Protein AF-A0A0B1SM85-F1 (afdb_monomer)

Radius of gyration: 18.72 Å; Cα contacts (8 Å, |Δi|>4): 449; chains: 1; bounding box: 47×32×51 Å

Secondary structure (DSSP, 8-state):
------------TTS-----SS-SEEEE-----STTHHHHHHHHHHHHSSEEEEE--SS-B--TT-SS--B----EEEEEE-GGG-EEEEEE-SBSS-HHHHHHHHHTT-----TTSEE-TTS-EES-HHHHHTT-EEPBTT-SGGGTHHHHHHHHHHHIIIIIITTT---GGGSPPTT--SS-----EEEEEE-GGGSSTT-

InterPro domains:
  IPR003767 Malate/L-lactate dehydrogenase-like [PF02615] (1-50)
  IPR003767 Malate/L-lactate dehydrogenase-like [PF02615] (51-200)
  IPR003767 Malate/L-lactate dehydrogenase-like [PTHR11091] (51-203)
  IPR036111 Malate/L-sulfolactate/L-lactate dehydrogenase-like superfamily [SSF89733] (1-50)
  IPR036111 Malate/L-sulfolactate/L-lactate dehydrogenase-like superfamily [SSF89733] (51-201)
  IPR043143 Malate/L-sulfolactate/L-lactate dehydrogenase-like, NADPH binding domain [G3DSA:3.30.1370.60] (1-51)
  IPR043143 Malate/L-sulfolactate/L-lactate dehydrogenase-like, NADPH binding domain [G3DSA:3.30.1370.60] (52-203)

Mean predicted aligned error: 9.42 Å

Sequence (203 aa):
MAFTNTSPCVFPTNASEKSLGSNPICLAAPAENGDSFFLDMASTTVAYGKGMAFTNTSPCVFPTNASEKSLGSNPICLAAPAENGDSFFLDMASTTVAYGKIEVVDRRGGKRIPRTWGANAEGVETQDPKEVLNGGGLQPLGGSETTGGYKGTGLCMMVEVLCGIMGGSSFGKSIRKWQTTDENANLGQCFVAIDPDCFAPGF

pLDDT: mean 77.83, std 20.65, range [20.8, 96.56]

Nearest PDB structures (foldseek):
  4fju-assembly1_B  TM=8.877E-01  e=1.395E-15  Escherichia coli str. K-12 substr. DH10B
  1xrh-assembly1_B  TM=8.923E-01  e=2.148E-15  Escherichia coli
  4h8a-assembly1_A  TM=8.372E-01  e=4.594E-16  Escherichia coli
  3i0p-assembly1_A-2  TM=8.989E-01  e=3.599E-13  Entamoeba histolytica
  1wtj-assembly1_A  TM=8.133E-01  e=4.698E-14  Pseudomonas syringae pv. tomato

Foldseek 3Di:
DDPPDPDWPDDPPQWPDPTDDVDQKDKTKGQDFDDCPPVVQVVSQVVLLAWKKKKWDAFFEAQAPRQDTFGGLIWIWGWHADPPGDIDIDIGGQFCDDLVVLVVCVVVVNQFDPQQFWDALRRHGDGGSVRSVPNIHGQGRQRHVVSPSNVSSVSRVVRQCSFPVVSVFPGTNRADHPPDPPDTRRMMMMMMGGDCVSDDPPD

Structure (mmCIF, N/CA/C/O backbone):
data_AF-A0A0B1SM85-F1
#
_entry.id   AF-A0A0B1SM85-F1
#
loop_
_atom_site.group_PDB
_atom_site.id
_atom_site.type_symbol
_atom_site.label_atom_id
_atom_site.label_alt_id
_atom_site.label_comp_id
_atom_site.label_asym_id
_atom_site.label_entity_id
_atom_site.label_seq_id
_atom_site.pdbx_PDB_ins_code
_atom_site.Cartn_x
_atom_site.Cartn_y
_atom_site.Cartn_z
_atom_site.occupancy
_atom_site.B_iso_or_equiv
_atom_site.auth_seq_id
_atom_site.auth_comp_id
_atom_site.auth_asym_id
_atom_site.auth_atom_id
_atom_site.pdbx_PDB_model_num
ATOM 1 N N . MET A 1 1 ? 21.874 12.212 -31.019 1.00 23.47 1 MET A N 1
ATOM 2 C CA . MET A 1 1 ? 23.203 11.898 -30.457 1.00 23.47 1 MET A CA 1
ATOM 3 C C . MET A 1 1 ? 23.053 10.546 -29.791 1.00 23.47 1 MET A C 1
ATOM 5 O O . MET A 1 1 ? 22.257 10.438 -28.870 1.00 23.47 1 MET A O 1
ATOM 9 N N . ALA A 1 2 ? 23.635 9.505 -30.382 1.00 20.80 2 ALA A N 1
ATOM 10 C CA . ALA A 1 2 ? 23.467 8.131 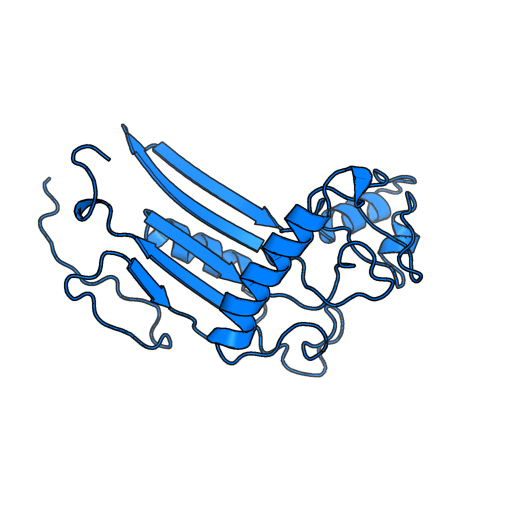-29.927 1.00 20.80 2 ALA A CA 1
ATOM 11 C C . ALA A 1 2 ? 24.118 7.967 -28.548 1.00 20.80 2 ALA A C 1
ATOM 13 O O . ALA A 1 2 ? 25.313 8.216 -28.405 1.00 20.80 2 ALA A O 1
ATOM 14 N N . PHE A 1 3 ? 23.339 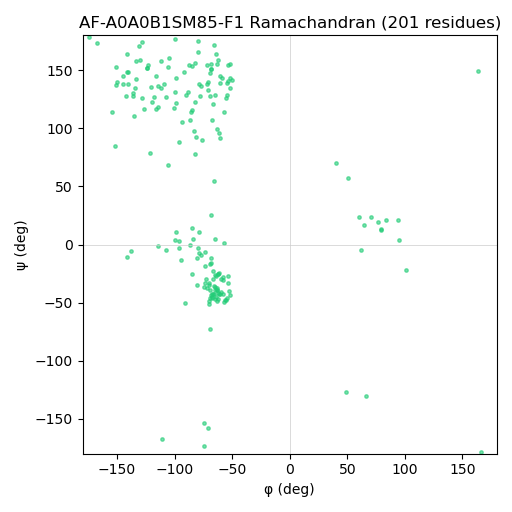7.564 -27.546 1.00 22.06 3 PHE A N 1
ATOM 15 C CA . PHE A 1 3 ? 23.883 7.097 -26.277 1.00 22.06 3 PHE A CA 1
ATOM 16 C C . PHE A 1 3 ? 24.285 5.632 -26.445 1.00 22.06 3 PHE A C 1
ATOM 18 O O . PHE A 1 3 ? 23.587 4.716 -26.037 1.00 22.06 3 PHE A O 1
ATOM 25 N N . THR A 1 4 ? 25.428 5.413 -27.089 1.00 26.59 4 THR A N 1
ATOM 26 C CA . THR A 1 4 ? 26.206 4.194 -26.889 1.00 26.59 4 THR A CA 1
ATOM 27 C C . THR A 1 4 ? 26.923 4.348 -25.553 1.00 26.59 4 THR A C 1
ATOM 29 O O . THR A 1 4 ? 28.010 4.922 -25.510 1.00 26.59 4 THR A O 1
ATOM 32 N N . ASN A 1 5 ? 26.318 3.915 -24.448 1.00 25.98 5 ASN A N 1
ATOM 33 C CA . ASN A 1 5 ? 27.110 3.633 -23.258 1.00 25.98 5 ASN A CA 1
ATOM 34 C C . ASN A 1 5 ? 26.428 2.608 -22.356 1.00 25.98 5 ASN A C 1
ATOM 36 O O . ASN A 1 5 ? 25.384 2.859 -21.764 1.00 25.98 5 ASN A O 1
ATOM 40 N N . THR A 1 6 ? 27.085 1.463 -22.262 1.00 30.27 6 THR A N 1
ATOM 41 C CA . THR A 1 6 ? 26.896 0.349 -21.336 1.00 30.27 6 THR A CA 1
ATOM 42 C C . THR A 1 6 ? 27.228 0.760 -19.894 1.00 30.27 6 THR A C 1
ATOM 44 O O . THR A 1 6 ? 28.098 0.166 -19.256 1.00 30.27 6 THR A O 1
ATOM 47 N N . SER A 1 7 ? 26.603 1.820 -19.384 1.00 30.78 7 SER A N 1
ATOM 48 C CA . SER A 1 7 ? 26.767 2.214 -17.985 1.00 30.78 7 SER A CA 1
ATOM 49 C C . SER A 1 7 ? 25.912 1.294 -17.104 1.00 30.78 7 SER A C 1
ATOM 51 O O . SER A 1 7 ? 24.723 1.147 -17.389 1.00 30.78 7 SER A O 1
ATOM 53 N N . PRO A 1 8 ? 26.470 0.667 -16.052 1.00 35.22 8 PRO A N 1
ATOM 54 C CA . PRO A 1 8 ? 25.688 -0.161 -15.140 1.00 35.22 8 PRO A CA 1
ATOM 55 C C . PRO A 1 8 ? 24.600 0.689 -14.472 1.00 35.22 8 PRO A C 1
ATOM 57 O O . PRO A 1 8 ? 24.817 1.866 -14.186 1.00 35.22 8 PRO A O 1
ATOM 60 N N . CYS A 1 9 ? 23.427 0.108 -14.221 1.00 36.72 9 CYS A N 1
ATOM 61 C CA . CYS A 1 9 ? 22.413 0.719 -13.364 1.00 36.72 9 CYS A CA 1
ATOM 62 C C . CYS A 1 9 ? 22.999 0.874 -11.948 1.00 36.72 9 CYS A C 1
ATOM 64 O O . CYS A 1 9 ? 23.024 -0.088 -11.184 1.00 36.72 9 CYS A O 1
ATOM 66 N N . VAL A 1 10 ? 23.534 2.053 -11.618 1.00 35.97 10 VAL A N 1
ATOM 67 C CA . VAL A 1 10 ? 24.151 2.321 -10.309 1.00 35.97 10 VAL A CA 1
ATOM 68 C C . VAL A 1 10 ? 23.061 2.690 -9.303 1.00 35.97 10 VAL A C 1
ATOM 70 O O . VAL A 1 10 ? 22.625 3.839 -9.246 1.00 35.97 10 VAL A O 1
ATOM 73 N N . PHE A 1 11 ? 22.627 1.709 -8.509 1.00 40.91 11 PHE A N 1
ATOM 74 C CA . PHE A 1 11 ? 21.720 1.906 -7.371 1.00 40.91 11 PHE A CA 1
ATOM 75 C C . PHE A 1 11 ? 22.353 2.795 -6.282 1.00 40.91 11 PHE A C 1
ATOM 77 O O . PHE A 1 11 ? 23.582 2.853 -6.182 1.00 40.91 11 PHE A O 1
ATOM 84 N N . PRO A 1 12 ? 21.550 3.484 -5.441 1.00 37.22 12 PRO A N 1
ATOM 85 C CA . PRO A 1 12 ? 22.075 4.179 -4.269 1.00 37.22 12 PRO A CA 1
ATOM 86 C C . PRO A 1 12 ? 22.909 3.222 -3.403 1.00 37.22 12 PRO A C 1
ATOM 88 O O . PRO A 1 12 ? 22.584 2.045 -3.238 1.00 37.22 12 PRO A O 1
ATOM 91 N N . THR A 1 13 ? 24.010 3.749 -2.868 1.00 36.97 13 THR A N 1
ATOM 92 C CA . THR A 1 13 ? 25.222 3.069 -2.364 1.00 36.97 13 THR A CA 1
ATOM 93 C C . THR A 1 13 ? 25.051 2.019 -1.252 1.00 36.97 13 THR A C 1
ATOM 95 O O . THR A 1 13 ? 26.045 1.439 -0.825 1.00 36.97 13 THR A O 1
ATOM 98 N N . ASN A 1 14 ? 23.827 1.742 -0.794 1.00 34.19 14 ASN A N 1
ATOM 99 C CA . ASN A 1 14 ? 23.520 0.765 0.259 1.00 34.19 14 ASN A CA 1
ATOM 100 C C . ASN A 1 14 ? 22.707 -0.451 -0.224 1.00 34.19 14 ASN A C 1
ATOM 102 O O . ASN A 1 14 ? 22.418 -1.343 0.574 1.00 34.19 14 ASN A O 1
ATOM 106 N N . ALA A 1 15 ? 22.331 -0.522 -1.504 1.00 40.12 15 ALA A N 1
ATOM 107 C CA . ALA A 1 15 ? 21.718 -1.725 -2.057 1.00 40.12 15 ALA A CA 1
ATOM 108 C C . ALA A 1 15 ? 22.793 -2.791 -2.325 1.00 40.12 15 ALA A C 1
ATOM 110 O O . ALA A 1 15 ? 23.851 -2.489 -2.874 1.00 40.12 15 ALA A O 1
ATOM 111 N N . SER A 1 16 ? 22.531 -4.052 -1.967 1.00 38.12 16 SER A N 1
ATOM 112 C CA . SER A 1 16 ? 23.397 -5.163 -2.370 1.00 38.12 16 SER A CA 1
ATOM 113 C C . SER A 1 16 ? 23.382 -5.285 -3.897 1.00 38.12 16 SER A C 1
ATOM 115 O O . SER A 1 16 ? 22.444 -5.830 -4.480 1.00 38.12 16 SER A O 1
ATOM 117 N N . GLU A 1 17 ? 24.407 -4.742 -4.542 1.00 38.22 17 GLU A N 1
ATOM 118 C CA . GLU A 1 17 ? 24.586 -4.745 -5.987 1.00 38.22 17 GLU A CA 1
ATOM 119 C C . GLU A 1 17 ? 24.847 -6.184 -6.465 1.00 38.22 17 GLU A C 1
ATOM 121 O O . GLU A 1 17 ? 25.916 -6.755 -6.244 1.00 38.22 17 GLU A O 1
ATOM 126 N N . LYS A 1 18 ? 23.864 -6.810 -7.120 1.00 39.56 18 LYS A N 1
ATOM 127 C CA . LYS A 1 18 ? 24.149 -7.923 -8.033 1.00 39.56 18 LYS A CA 1
ATOM 128 C C . LYS A 1 18 ? 24.289 -7.320 -9.419 1.00 39.56 18 LYS A C 1
ATOM 130 O O . LYS A 1 18 ? 23.295 -6.912 -10.015 1.00 39.56 18 LYS A O 1
ATOM 135 N N . SER A 1 19 ? 25.535 -7.232 -9.881 1.00 37.16 19 SER A N 1
ATOM 136 C CA . SER A 1 19 ? 25.883 -6.675 -11.183 1.00 37.16 19 SER A CA 1
ATOM 137 C C . SER A 1 19 ? 25.041 -7.288 -12.306 1.00 37.16 19 SER A C 1
ATOM 139 O O . SER A 1 19 ? 24.742 -8.488 -12.316 1.00 37.16 19 SER A O 1
ATOM 141 N N . LEU A 1 20 ? 24.673 -6.437 -13.265 1.00 43.06 20 LEU A N 1
ATOM 142 C CA . LEU A 1 20 ? 24.112 -6.826 -14.553 1.00 43.06 20 LEU A CA 1
ATOM 143 C C . LEU A 1 20 ? 25.136 -7.696 -15.299 1.00 43.06 20 LEU A C 1
ATOM 145 O O . LEU A 1 20 ? 26.023 -7.208 -15.993 1.00 43.06 20 LEU A O 1
ATOM 149 N N . GLY A 1 21 ? 25.033 -9.010 -15.114 1.00 44.47 21 GLY A N 1
ATOM 150 C CA . GLY A 1 21 ? 25.398 -9.966 -16.154 1.00 44.47 21 GLY A CA 1
ATOM 151 C C . GLY A 1 21 ? 24.327 -9.978 -17.251 1.00 44.47 21 GLY A C 1
ATOM 152 O O . GLY A 1 21 ? 23.563 -9.032 -17.404 1.00 44.47 21 GLY A O 1
ATOM 153 N N . SER A 1 22 ? 24.187 -11.091 -17.968 1.00 47.12 22 SER A N 1
ATOM 154 C CA . SER A 1 22 ? 23.138 -11.327 -18.977 1.00 47.12 22 SER A CA 1
ATOM 155 C C . SER A 1 22 ? 21.704 -11.449 -18.412 1.00 47.12 22 SER A C 1
ATOM 157 O O . SER A 1 22 ? 20.876 -12.145 -18.997 1.00 47.12 22 SER A O 1
ATOM 159 N N . ASN A 1 23 ? 21.414 -10.862 -17.247 1.00 51.00 23 ASN A N 1
ATOM 160 C CA . ASN A 1 23 ? 20.115 -10.961 -16.584 1.00 51.00 23 ASN A CA 1
ATOM 161 C C . ASN A 1 23 ? 19.278 -9.703 -16.870 1.00 51.00 23 ASN A C 1
ATOM 163 O O . ASN A 1 23 ? 19.699 -8.616 -16.485 1.00 51.00 23 ASN A O 1
ATOM 167 N N . PRO A 1 24 ? 18.078 -9.839 -17.462 1.00 55.88 24 PRO A N 1
ATOM 168 C CA . PRO A 1 24 ? 17.265 -8.703 -17.917 1.00 55.88 24 PRO A CA 1
ATOM 169 C C . PRO A 1 24 ? 16.583 -7.906 -16.790 1.00 55.88 24 PRO A C 1
ATOM 171 O O . PRO A 1 24 ? 15.925 -6.901 -17.054 1.00 55.88 24 PRO A O 1
ATOM 174 N N . ILE A 1 25 ? 16.679 -8.376 -15.541 1.00 61.78 25 ILE A N 1
ATOM 175 C CA . ILE A 1 25 ? 15.974 -7.824 -14.379 1.00 61.78 25 ILE A CA 1
ATOM 176 C C . ILE A 1 25 ? 16.948 -7.740 -13.203 1.00 61.78 25 ILE A C 1
ATOM 178 O O . ILE A 1 25 ? 17.556 -8.747 -12.828 1.00 61.78 25 ILE A O 1
ATOM 182 N N . CYS A 1 26 ? 17.050 -6.561 -12.586 1.00 59.38 26 CYS A N 1
ATOM 183 C CA . CYS A 1 26 ? 17.761 -6.371 -11.323 1.00 59.38 26 CYS A CA 1
ATOM 184 C C . CYS A 1 26 ? 16.773 -6.032 -10.202 1.00 59.38 26 CYS A C 1
ATOM 186 O O . CYS A 1 26 ? 15.889 -5.197 -10.387 1.00 59.38 26 CYS A O 1
ATOM 188 N N . LEU A 1 27 ? 16.941 -6.685 -9.050 1.00 57.78 27 LEU A N 1
ATOM 189 C CA . LEU A 1 27 ? 16.162 -6.462 -7.835 1.00 57.78 27 LEU A CA 1
ATOM 190 C C . LEU A 1 27 ? 17.084 -5.908 -6.750 1.00 57.78 27 LEU A C 1
ATOM 192 O O . LEU A 1 27 ? 18.020 -6.591 -6.332 1.00 57.78 27 LEU A O 1
ATOM 196 N N . ALA A 1 28 ? 16.794 -4.701 -6.279 1.00 61.31 28 ALA A N 1
ATOM 197 C CA . ALA A 1 28 ? 17.492 -4.065 -5.170 1.00 61.31 28 ALA A CA 1
ATOM 198 C C . ALA A 1 28 ? 16.503 -3.824 -4.031 1.00 61.31 28 ALA A C 1
ATOM 200 O O . ALA A 1 28 ? 15.464 -3.212 -4.247 1.00 61.31 28 ALA A O 1
ATOM 201 N N . ALA A 1 29 ? 16.816 -4.288 -2.824 1.00 56.66 29 ALA A N 1
ATOM 202 C CA . ALA A 1 29 ? 16.006 -4.015 -1.642 1.00 56.66 29 ALA A CA 1
ATOM 203 C C . ALA A 1 29 ? 16.847 -3.306 -0.575 1.00 56.66 29 ALA A C 1
ATOM 205 O O . ALA A 1 29 ? 17.367 -3.967 0.326 1.00 56.66 29 ALA A O 1
ATOM 206 N N . PRO A 1 30 ? 17.087 -1.988 -0.700 1.00 52.62 30 PRO A N 1
ATOM 207 C CA . PRO A 1 30 ? 17.756 -1.253 0.356 1.00 52.62 30 PRO A CA 1
ATOM 208 C C . PRO A 1 30 ? 16.802 -1.117 1.552 1.00 52.62 30 PRO A C 1
ATOM 210 O O . PRO A 1 30 ? 15.629 -0.765 1.413 1.00 52.62 30 PRO A O 1
ATOM 213 N N . ALA A 1 31 ? 17.316 -1.408 2.7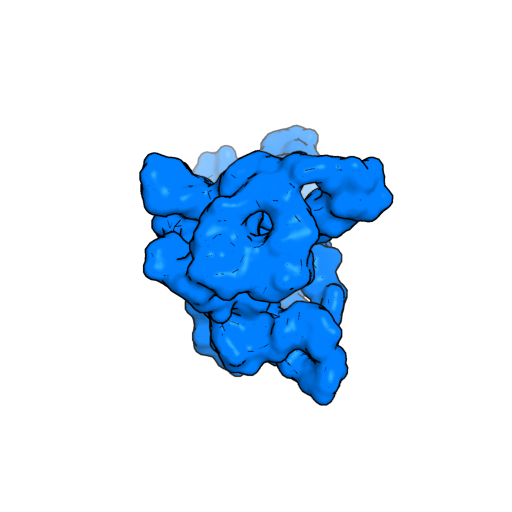43 1.00 46.44 31 ALA A N 1
ATOM 214 C CA . ALA A 1 31 ? 16.668 -1.027 3.987 1.00 46.44 31 ALA A CA 1
ATOM 215 C C . ALA A 1 31 ? 17.026 0.440 4.267 1.00 46.44 31 ALA A C 1
ATOM 217 O O . ALA A 1 31 ? 18.085 0.729 4.828 1.00 46.44 31 ALA A O 1
ATOM 218 N N . GLU A 1 32 ? 16.189 1.379 3.824 1.00 48.62 32 GLU A N 1
ATOM 219 C CA . GLU A 1 32 ? 16.353 2.789 4.179 1.00 48.62 32 GLU A CA 1
ATOM 220 C C . GLU A 1 32 ? 15.582 3.135 5.456 1.00 48.62 32 GLU A C 1
ATOM 222 O O . GLU A 1 32 ? 14.390 2.873 5.608 1.00 48.62 32 GLU A O 1
ATOM 227 N N . ASN A 1 33 ? 16.291 3.758 6.394 1.00 41.97 33 ASN A N 1
ATOM 228 C CA . ASN A 1 33 ? 15.762 4.202 7.675 1.00 41.97 33 ASN A CA 1
ATOM 229 C C . ASN A 1 33 ? 15.367 5.690 7.587 1.00 41.97 33 ASN A C 1
ATOM 231 O O . ASN A 1 33 ? 16.196 6.540 7.905 1.00 41.97 33 ASN A O 1
ATOM 235 N N . GLY A 1 34 ? 14.137 6.041 7.183 1.00 41.91 34 GLY A N 1
ATOM 236 C CA . GLY A 1 34 ? 13.669 7.436 7.309 1.00 41.91 34 GLY A CA 1
ATOM 237 C C . GLY A 1 34 ? 12.438 7.855 6.494 1.00 41.91 34 GLY A C 1
ATOM 238 O O . GLY A 1 34 ? 12.229 7.395 5.385 1.00 41.91 34 GLY A O 1
ATOM 239 N N . ASP A 1 35 ? 11.661 8.806 7.028 1.00 41.94 35 ASP A N 1
ATOM 240 C CA . ASP A 1 35 ? 10.312 9.218 6.582 1.00 41.94 35 ASP A CA 1
ATOM 241 C C . ASP A 1 35 ? 10.194 9.867 5.170 1.00 41.94 35 ASP A C 1
ATOM 243 O O . ASP A 1 35 ? 9.103 10.276 4.767 1.00 41.94 35 ASP A O 1
ATOM 247 N N . SER A 1 36 ? 11.271 9.943 4.374 1.00 43.47 36 SER A N 1
ATOM 248 C CA . SER A 1 36 ? 11.315 10.538 3.015 1.00 43.47 36 SER A CA 1
ATOM 249 C C . SER A 1 36 ? 10.886 9.593 1.871 1.00 43.47 36 SER A C 1
ATOM 251 O O . SER A 1 36 ? 11.078 9.898 0.692 1.00 43.47 36 SER A O 1
ATOM 253 N N . PHE A 1 37 ? 10.249 8.472 2.216 1.00 53.00 37 PHE A N 1
ATOM 254 C CA . PHE A 1 37 ? 10.011 7.290 1.377 1.00 53.00 37 PHE A CA 1
ATOM 255 C C . PHE A 1 37 ? 9.347 7.533 0.004 1.00 53.00 37 PHE A C 1
ATOM 257 O O . PHE A 1 37 ? 9.729 6.906 -0.981 1.00 53.00 37 PHE A O 1
ATOM 264 N N . PHE A 1 38 ? 8.353 8.425 -0.091 1.00 49.78 38 PHE A N 1
ATOM 265 C CA . PHE A 1 38 ? 7.603 8.646 -1.343 1.00 49.78 38 PHE A CA 1
ATOM 266 C C . PHE A 1 38 ? 8.396 9.429 -2.393 1.00 49.78 38 PHE A C 1
ATOM 268 O O . PHE A 1 38 ? 8.275 9.165 -3.589 1.00 49.78 38 PHE A O 1
ATOM 275 N N . LEU A 1 39 ? 9.199 10.400 -1.950 1.00 46.03 39 LEU A N 1
ATOM 276 C CA . LEU A 1 39 ? 9.989 11.237 -2.851 1.00 46.03 39 LEU A CA 1
ATOM 277 C C . LEU A 1 39 ? 11.146 10.449 -3.449 1.00 46.03 39 LEU A C 1
ATOM 279 O O . LEU A 1 39 ? 11.442 10.627 -4.629 1.00 46.03 39 LEU A O 1
ATOM 283 N N . ASP A 1 40 ? 11.754 9.562 -2.663 1.00 53.44 40 ASP A N 1
ATOM 284 C CA . ASP A 1 40 ? 12.852 8.730 -3.139 1.00 53.44 40 ASP A CA 1
ATOM 285 C C . ASP A 1 40 ? 12.348 7.695 -4.152 1.00 53.44 40 ASP A C 1
ATOM 287 O O . ASP A 1 40 ? 12.837 7.650 -5.272 1.00 53.44 40 ASP A O 1
ATOM 291 N N . MET A 1 41 ? 11.236 7.007 -3.861 1.00 56.81 41 MET A N 1
ATOM 292 C CA . MET A 1 41 ? 10.610 6.049 -4.782 1.00 56.81 41 MET A CA 1
ATOM 293 C C . MET A 1 41 ? 10.269 6.655 -6.154 1.00 56.81 41 MET A C 1
ATOM 295 O O . MET A 1 41 ? 10.596 6.074 -7.194 1.00 56.81 41 MET A O 1
ATOM 299 N N . ALA A 1 42 ? 9.637 7.833 -6.170 1.00 52.06 42 ALA A N 1
ATOM 300 C CA . ALA A 1 42 ? 9.323 8.539 -7.407 1.00 52.06 42 ALA A CA 1
ATOM 301 C C . ALA A 1 42 ? 10.599 9.009 -8.124 1.00 52.06 42 ALA A C 1
ATOM 303 O O . ALA A 1 42 ? 10.716 8.835 -9.335 1.00 52.06 42 ALA A O 1
ATOM 304 N N . SER A 1 43 ? 11.580 9.538 -7.388 1.00 51.00 43 SER A N 1
ATOM 305 C CA . SER A 1 43 ? 12.843 10.026 -7.956 1.00 51.00 43 SER A CA 1
ATOM 306 C C . SER A 1 43 ? 13.682 8.896 -8.552 1.00 51.00 43 SER A C 1
ATOM 308 O O . SER A 1 43 ? 14.195 9.046 -9.656 1.00 51.00 43 SER A O 1
ATOM 310 N N . THR A 1 44 ? 13.775 7.745 -7.883 1.00 53.22 44 THR A N 1
ATOM 311 C CA . THR A 1 44 ? 14.463 6.546 -8.374 1.00 53.22 44 THR A CA 1
ATOM 312 C C . THR A 1 44 ? 13.766 5.991 -9.614 1.00 53.22 44 THR A C 1
ATOM 314 O O . THR A 1 44 ? 14.413 5.735 -10.626 1.00 53.22 44 THR A O 1
ATOM 317 N N . THR A 1 45 ? 12.437 5.867 -9.583 1.00 53.28 45 THR A N 1
ATOM 318 C CA . THR A 1 45 ? 11.655 5.358 -10.721 1.00 53.28 45 THR A CA 1
ATOM 319 C C . THR A 1 45 ? 11.786 6.276 -11.947 1.00 53.28 45 THR A C 1
ATOM 321 O O . THR A 1 45 ? 11.955 5.795 -13.067 1.00 53.28 45 THR A O 1
ATOM 324 N N . VAL A 1 46 ? 11.799 7.597 -11.740 1.00 52.38 46 VAL A N 1
ATOM 325 C CA . VAL A 1 46 ? 12.045 8.600 -12.791 1.00 52.38 46 VAL A CA 1
ATOM 326 C C . VAL A 1 46 ? 13.497 8.573 -13.279 1.00 52.38 46 VAL A C 1
ATOM 328 O O . VAL A 1 46 ? 13.729 8.683 -14.479 1.00 52.38 46 VAL A O 1
ATOM 331 N N . ALA A 1 47 ? 14.475 8.389 -12.386 1.00 50.91 47 ALA A N 1
ATOM 332 C CA . ALA A 1 47 ? 15.894 8.345 -12.742 1.00 50.91 47 ALA A CA 1
ATOM 333 C C . ALA A 1 47 ? 16.241 7.146 -13.636 1.00 50.91 47 ALA A C 1
ATOM 335 O O . ALA A 1 47 ? 17.059 7.278 -14.544 1.00 50.91 47 ALA A O 1
ATOM 336 N N . TYR A 1 48 ? 15.604 5.993 -13.410 1.00 52.88 48 TYR A N 1
ATOM 337 C CA . TYR A 1 48 ? 15.784 4.816 -14.264 1.00 52.88 48 TYR A CA 1
ATOM 338 C C . TYR A 1 48 ? 14.878 4.826 -15.495 1.00 52.88 48 TYR A C 1
ATOM 340 O O . TYR A 1 48 ? 15.201 4.180 -16.490 1.00 52.88 48 TYR A O 1
ATOM 348 N N . GLY A 1 49 ? 13.739 5.525 -15.439 1.00 58.25 49 GLY A N 1
ATOM 349 C CA . GLY A 1 49 ? 12.775 5.665 -16.535 1.00 58.25 49 GLY A CA 1
ATOM 350 C C . GLY A 1 49 ? 12.127 4.358 -17.014 1.00 58.25 49 GLY A C 1
ATOM 351 O O . GLY A 1 49 ? 11.263 4.410 -17.882 1.00 58.25 49 GLY A O 1
ATOM 352 N N . LYS A 1 50 ? 12.550 3.203 -16.479 1.00 74.62 50 LYS A N 1
ATOM 353 C CA . LYS A 1 50 ? 12.264 1.831 -16.926 1.00 74.62 50 LYS A CA 1
ATOM 354 C C . LYS A 1 50 ? 12.324 0.888 -15.717 1.00 74.62 50 LYS A C 1
ATOM 356 O O . LYS A 1 50 ? 13.371 0.312 -15.411 1.00 74.62 50 LYS A O 1
ATOM 361 N N . GLY A 1 51 ? 11.228 0.756 -14.974 1.00 84.06 51 GLY A N 1
ATOM 362 C CA . GLY A 1 51 ? 11.260 -0.071 -13.770 1.00 84.06 51 GLY A CA 1
ATOM 363 C C . GLY A 1 51 ? 10.087 0.096 -12.823 1.00 84.06 51 GLY A C 1
ATOM 364 O O . GLY A 1 51 ? 9.162 0.867 -13.069 1.00 84.06 51 GLY A O 1
ATOM 365 N N . MET A 1 52 ? 10.1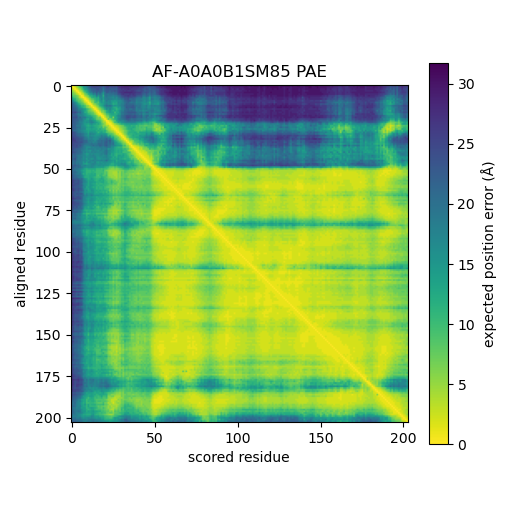47 -0.648 -11.725 1.00 87.19 52 MET A N 1
ATOM 366 C CA . MET A 1 52 ? 9.147 -0.639 -10.663 1.00 87.19 52 MET A CA 1
ATOM 367 C C . MET A 1 52 ? 9.783 -0.303 -9.326 1.00 87.19 52 MET A C 1
ATOM 369 O O . MET A 1 52 ? 10.958 -0.587 -9.097 1.00 87.19 52 MET A O 1
ATOM 373 N N . ALA A 1 53 ? 8.982 0.238 -8.421 1.00 86.00 53 ALA A N 1
ATOM 374 C CA . ALA A 1 53 ? 9.390 0.431 -7.044 1.00 86.00 53 ALA A CA 1
ATOM 375 C C . ALA A 1 53 ? 8.239 0.125 -6.083 1.00 86.00 53 ALA A C 1
ATOM 377 O O . ALA A 1 53 ? 7.062 0.294 -6.409 1.00 86.00 53 ALA A O 1
ATOM 378 N N . PHE A 1 54 ? 8.602 -0.364 -4.906 1.00 89.25 54 PHE A N 1
ATOM 379 C CA . PHE A 1 54 ? 7.696 -0.844 -3.877 1.00 89.25 54 PHE A CA 1
ATOM 380 C C . PHE A 1 54 ? 8.226 -0.438 -2.507 1.00 89.25 54 PHE A C 1
ATOM 382 O O . PHE A 1 54 ? 9.439 -0.405 -2.285 1.00 89.25 54 PHE A O 1
ATOM 389 N N . THR A 1 55 ? 7.327 -0.198 -1.560 1.00 88.19 55 THR A N 1
ATOM 390 C CA . THR A 1 55 ? 7.694 0.000 -0.155 1.00 88.19 55 THR A CA 1
ATOM 391 C C . THR A 1 55 ? 6.568 -0.476 0.752 1.00 88.19 55 THR A C 1
ATOM 393 O O . THR A 1 55 ? 5.395 -0.274 0.433 1.00 88.19 55 THR A O 1
ATOM 396 N N . ASN A 1 56 ? 6.894 -1.136 1.865 1.00 89.88 56 ASN A N 1
ATOM 397 C CA . ASN A 1 56 ? 5.897 -1.453 2.886 1.00 89.88 56 ASN A CA 1
ATOM 398 C C . ASN A 1 56 ? 5.769 -0.296 3.886 1.00 89.88 56 ASN A C 1
ATOM 400 O O . ASN A 1 56 ? 6.685 0.500 4.059 1.00 89.88 56 ASN A O 1
ATOM 404 N N . THR A 1 57 ? 4.612 -0.171 4.535 1.00 89.19 57 THR A N 1
ATOM 405 C CA . THR A 1 57 ? 4.351 0.915 5.494 1.00 89.19 57 THR A CA 1
ATOM 406 C C . THR A 1 57 ? 3.778 0.384 6.801 1.00 89.19 57 THR A C 1
ATOM 408 O O . THR A 1 57 ? 3.349 -0.765 6.888 1.00 89.19 57 THR A O 1
ATOM 411 N N . SER A 1 58 ? 3.677 1.246 7.817 1.00 90.06 58 SER A N 1
ATOM 412 C CA . SER A 1 58 ? 2.993 0.907 9.067 1.00 90.06 58 SER A CA 1
ATOM 413 C C . SER A 1 58 ? 1.576 0.353 8.836 1.00 90.06 58 SER A C 1
ATOM 415 O O . SER A 1 58 ? 0.862 0.874 7.971 1.00 90.06 58 SER A O 1
ATOM 417 N N . PRO A 1 59 ? 1.124 -0.628 9.645 1.00 92.12 59 PRO A N 1
ATOM 418 C CA . PRO A 1 59 ? -0.198 -1.228 9.532 1.00 92.12 59 PRO A CA 1
ATOM 419 C C . PRO A 1 59 ? -1.326 -0.208 9.646 1.00 92.12 59 PRO A C 1
ATOM 421 O O . PRO A 1 59 ? -1.571 0.370 10.709 1.00 92.12 59 PRO A O 1
ATOM 424 N N . CYS A 1 60 ? -2.051 -0.025 8.551 1.00 92.94 60 CYS A N 1
ATOM 425 C CA . CYS A 1 60 ? -3.213 0.856 8.477 1.00 92.94 60 CYS A CA 1
ATOM 426 C C . CYS A 1 60 ? -4.381 0.243 7.696 1.00 92.94 60 CYS A C 1
ATOM 428 O O . CYS A 1 60 ? -5.459 0.832 7.678 1.00 92.94 60 CYS A O 1
ATOM 430 N N . VAL A 1 61 ? -4.193 -0.933 7.094 1.00 94.88 61 VAL A N 1
ATOM 431 C CA . VAL A 1 61 ? -5.162 -1.621 6.236 1.00 94.88 61 VAL A CA 1
ATOM 432 C C . VAL A 1 61 ? -5.704 -2.858 6.936 1.00 94.88 61 VAL A C 1
ATOM 434 O O . VAL A 1 61 ? -4.939 -3.618 7.539 1.00 94.88 61 VAL A O 1
ATOM 437 N N . PHE A 1 62 ? -7.012 -3.076 6.815 1.00 95.38 62 PHE A N 1
ATOM 438 C CA . PHE A 1 62 ? -7.654 -4.350 7.132 1.00 95.38 62 PHE A CA 1
ATOM 439 C C . PHE A 1 62 ? -7.581 -5.267 5.907 1.00 95.38 62 PHE A C 1
ATOM 441 O O . PHE A 1 62 ? -8.201 -4.952 4.892 1.00 95.38 62 PHE A O 1
ATOM 448 N N . PRO A 1 63 ? -6.845 -6.392 5.948 1.00 93.75 63 PRO A N 1
ATOM 449 C CA . PRO A 1 63 ? -6.963 -7.405 4.907 1.00 93.75 63 PRO A CA 1
ATOM 450 C C . PRO A 1 63 ? -8.416 -7.843 4.720 1.00 93.75 63 PRO A C 1
ATOM 452 O O . PRO A 1 63 ? -9.219 -7.795 5.653 1.00 93.75 63 PRO A O 1
ATOM 455 N N . THR A 1 64 ? -8.749 -8.320 3.523 1.00 92.75 64 THR A N 1
ATOM 456 C CA . THR A 1 64 ? -10.101 -8.834 3.253 1.00 92.75 64 THR A CA 1
ATOM 457 C C . THR A 1 64 ? -10.471 -9.912 4.271 1.00 92.75 64 THR A C 1
ATOM 459 O O . THR A 1 64 ? -9.706 -10.853 4.476 1.00 92.75 64 THR A O 1
ATOM 462 N N . ASN A 1 65 ? -11.643 -9.763 4.895 1.00 90.25 65 ASN A N 1
ATOM 463 C CA . ASN A 1 65 ? -12.171 -10.638 5.949 1.00 90.25 65 ASN A CA 1
ATOM 464 C C . ASN A 1 65 ? -11.365 -10.661 7.263 1.00 90.25 65 ASN A C 1
ATOM 466 O O . ASN A 1 65 ? -11.574 -11.546 8.091 1.00 90.25 65 ASN A O 1
ATOM 470 N N . ALA A 1 66 ? -10.482 -9.685 7.492 1.00 91.06 66 ALA A N 1
ATOM 471 C CA . ALA A 1 66 ? -9.796 -9.502 8.767 1.00 91.06 66 ALA A CA 1
ATOM 472 C C . ALA A 1 66 ? -10.461 -8.411 9.621 1.00 91.06 66 ALA A C 1
ATOM 474 O O . ALA A 1 66 ? -10.870 -7.368 9.119 1.00 91.06 66 ALA A O 1
ATOM 475 N N . SER A 1 67 ? -10.495 -8.630 10.936 1.00 87.12 67 SER A N 1
ATOM 476 C CA . SER A 1 67 ? -10.980 -7.664 11.935 1.00 87.12 67 SER A CA 1
ATOM 477 C C . SER A 1 67 ? -9.858 -6.839 12.572 1.00 87.12 67 SER A C 1
ATOM 479 O O . SER A 1 67 ? -10.098 -6.052 13.480 1.00 87.12 67 SER A O 1
ATOM 481 N N . GLU A 1 68 ? -8.612 -7.030 12.133 1.00 91.38 68 GLU A N 1
ATOM 482 C CA . GLU A 1 68 ? -7.448 -6.327 12.664 1.00 91.38 68 GLU A CA 1
ATOM 483 C C . GLU A 1 68 ? -6.562 -5.805 11.537 1.00 91.38 68 GLU A C 1
ATOM 485 O O . GLU A 1 68 ? -6.333 -6.484 10.534 1.00 91.38 68 GLU A O 1
ATOM 490 N N . LYS A 1 69 ? -6.003 -4.609 11.741 1.00 92.44 69 LYS A N 1
ATOM 491 C CA . LYS A 1 69 ? -5.025 -4.019 10.826 1.00 92.44 69 LYS A CA 1
ATOM 492 C C . LYS A 1 69 ? -3.724 -4.801 10.896 1.00 92.44 69 LYS A C 1
ATOM 494 O O . LYS A 1 69 ? -3.168 -4.999 11.979 1.00 92.44 69 LYS A O 1
ATOM 499 N N . SER A 1 70 ? -3.224 -5.221 9.746 1.00 92.25 70 SER A N 1
ATOM 500 C CA . SER A 1 70 ? -1.974 -5.981 9.678 1.00 92.25 70 SER A CA 1
ATOM 501 C C . SER A 1 70 ? -1.090 -5.628 8.494 1.00 92.25 70 SER A C 1
ATOM 503 O O . SER A 1 70 ? 0.059 -6.049 8.507 1.00 92.25 70 SER A O 1
ATOM 505 N N . LEU A 1 71 ? -1.580 -4.849 7.524 1.00 93.31 71 LEU A N 1
ATOM 506 C CA . LEU A 1 71 ? -0.826 -4.445 6.335 1.00 93.31 71 LEU A CA 1
ATOM 507 C C . LEU A 1 71 ? -0.776 -2.925 6.206 1.00 93.31 71 LEU A C 1
ATOM 509 O O . LEU A 1 71 ? -1.676 -2.218 6.674 1.00 93.31 71 LEU A O 1
ATOM 513 N N . GLY A 1 72 ? 0.285 -2.428 5.582 1.00 91.88 72 GLY A N 1
ATOM 514 C CA . GLY A 1 72 ? 0.412 -1.025 5.218 1.00 91.88 72 GLY A CA 1
ATOM 515 C C . GLY A 1 72 ? -0.356 -0.664 3.946 1.00 91.88 72 GLY A C 1
ATOM 516 O O . GLY A 1 72 ? -0.916 -1.523 3.260 1.00 91.88 72 GLY A O 1
ATOM 517 N N . SER A 1 73 ? -0.370 0.628 3.604 1.00 89.56 73 SER A N 1
ATOM 518 C CA . SER A 1 73 ? -0.931 1.096 2.332 1.00 89.56 73 SER A CA 1
ATOM 519 C C . SER A 1 73 ? -0.088 0.676 1.128 1.00 89.56 73 SER A C 1
ATOM 521 O O . SER A 1 73 ? -0.590 0.718 0.006 1.00 89.56 73 SER A O 1
ATOM 523 N N . ASN A 1 74 ? 1.163 0.272 1.380 1.00 91.50 74 ASN A N 1
ATOM 524 C CA . ASN A 1 74 ? 2.045 -0.493 0.500 1.00 91.50 74 ASN A CA 1
ATOM 525 C C . ASN A 1 74 ? 1.961 -0.066 -0.977 1.00 91.50 74 ASN A C 1
ATOM 527 O O . ASN A 1 74 ? 1.352 -0.776 -1.787 1.00 91.50 74 ASN A O 1
ATOM 531 N N . PRO A 1 75 ? 2.470 1.130 -1.320 1.00 89.62 75 PRO A N 1
ATOM 532 C CA . PRO A 1 75 ? 2.373 1.656 -2.672 1.00 89.62 75 PRO A CA 1
ATOM 533 C C . PRO A 1 75 ? 3.217 0.871 -3.682 1.00 89.62 75 PRO A C 1
ATOM 535 O O . PRO A 1 75 ? 4.202 0.212 -3.339 1.00 89.62 75 PRO A O 1
ATOM 538 N N . ILE A 1 76 ? 2.786 0.962 -4.938 1.00 91.31 76 ILE A N 1
ATOM 539 C CA . ILE A 1 76 ? 3.384 0.340 -6.113 1.00 91.31 76 ILE A CA 1
ATOM 540 C C . ILE A 1 76 ? 3.587 1.427 -7.165 1.00 91.31 76 ILE A C 1
ATOM 542 O O . ILE A 1 76 ? 2.628 2.096 -7.565 1.00 91.31 76 ILE A O 1
ATOM 546 N N . CYS A 1 77 ? 4.819 1.540 -7.651 1.00 89.69 77 CYS A N 1
ATOM 547 C CA . CYS A 1 77 ? 5.187 2.421 -8.746 1.00 89.69 77 CYS A CA 1
ATOM 548 C C . CYS A 1 77 ? 5.688 1.642 -9.959 1.00 89.69 77 CYS A C 1
ATOM 550 O O . CYS A 1 77 ? 6.365 0.624 -9.819 1.00 89.69 77 CYS A O 1
ATOM 552 N N . LEU A 1 78 ? 5.382 2.152 -11.151 1.00 88.38 78 LEU A N 1
ATOM 553 C CA . LEU A 1 78 ? 5.910 1.673 -12.427 1.00 88.38 78 LEU A CA 1
ATOM 554 C C . LEU A 1 78 ? 6.151 2.877 -13.340 1.00 88.38 78 LEU A C 1
ATOM 556 O O . LEU A 1 78 ? 5.230 3.658 -13.577 1.00 88.38 78 LEU A O 1
ATOM 560 N N . ALA A 1 79 ? 7.356 2.981 -13.894 1.00 85.00 79 ALA A N 1
ATOM 561 C CA . ALA A 1 79 ? 7.639 3.844 -15.034 1.00 85.00 79 ALA A CA 1
ATOM 562 C C . ALA A 1 79 ? 8.016 3.012 -16.251 1.00 85.00 79 ALA A C 1
ATOM 564 O O . ALA A 1 79 ? 8.823 2.082 -16.163 1.00 85.00 79 ALA A O 1
ATOM 565 N N . ALA A 1 80 ? 7.462 3.401 -17.391 1.00 84.56 80 ALA A N 1
ATOM 566 C CA . ALA A 1 80 ? 7.883 2.926 -18.693 1.00 84.56 80 ALA A CA 1
ATOM 567 C C . ALA A 1 80 ? 8.007 4.123 -19.647 1.00 84.56 80 ALA A C 1
ATOM 569 O O . ALA A 1 80 ? 7.111 4.974 -19.674 1.00 84.56 80 ALA A O 1
ATOM 570 N N . PRO A 1 81 ? 9.088 4.214 -20.433 1.00 77.94 81 PRO A N 1
ATOM 571 C CA . PRO A 1 81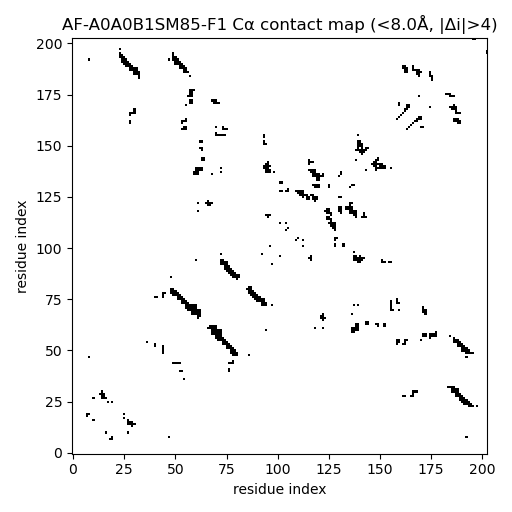 ? 9.217 5.256 -21.434 1.00 77.94 81 PRO A CA 1
ATOM 572 C C . PRO A 1 81 ? 8.252 4.972 -22.589 1.00 77.94 81 PRO A C 1
ATOM 574 O O . PRO A 1 81 ? 7.878 3.825 -22.832 1.00 77.94 81 PRO A O 1
ATOM 577 N N . ALA A 1 82 ? 7.857 6.017 -23.304 1.00 79.94 82 ALA A N 1
ATOM 578 C CA . ALA A 1 82 ? 7.077 5.922 -24.528 1.00 79.94 82 ALA A CA 1
ATOM 579 C C . ALA A 1 82 ? 7.752 6.728 -25.651 1.00 79.94 82 ALA A C 1
ATOM 581 O O . ALA A 1 82 ? 8.761 7.413 -25.452 1.00 79.94 82 ALA A O 1
ATOM 582 N N . GLU A 1 83 ? 7.214 6.628 -26.866 1.00 80.31 83 GLU A N 1
ATOM 583 C CA . GLU A 1 83 ? 7.728 7.390 -28.003 1.00 80.31 83 GLU A CA 1
ATOM 584 C C . GLU A 1 83 ? 7.603 8.908 -27.789 1.00 80.31 83 GLU A C 1
ATOM 586 O O . GLU A 1 83 ? 6.781 9.401 -27.017 1.00 80.31 83 GLU A O 1
ATOM 591 N N . ASN A 1 84 ? 8.407 9.674 -28.531 1.00 82.94 84 ASN A N 1
ATOM 592 C CA . ASN A 1 84 ? 8.348 11.141 -28.573 1.00 82.94 84 ASN A CA 1
ATOM 593 C C . ASN A 1 84 ? 8.595 11.843 -27.224 1.00 82.94 84 ASN A C 1
ATOM 595 O O . ASN A 1 84 ? 8.206 12.997 -27.049 1.00 82.94 84 ASN A O 1
ATOM 599 N N . GLY A 1 85 ? 9.284 11.174 -26.296 1.00 77.12 85 GLY A N 1
ATOM 600 C CA . GLY A 1 85 ? 9.616 11.729 -24.983 1.00 77.12 85 GLY A CA 1
ATOM 601 C C . GLY A 1 85 ? 8.463 11.690 -23.979 1.00 77.12 85 GLY A C 1
ATOM 602 O O . GLY A 1 85 ? 8.564 12.341 -22.942 1.00 77.12 85 GLY A O 1
ATOM 603 N N . ASP A 1 86 ? 7.390 10.952 -24.278 1.00 82.25 86 ASP A N 1
ATOM 604 C CA . ASP A 1 86 ? 6.333 10.652 -23.313 1.00 82.25 86 ASP A CA 1
ATOM 605 C C . ASP A 1 86 ? 6.755 9.501 -22.379 1.00 82.25 86 ASP A C 1
ATOM 607 O O . ASP A 1 86 ? 7.729 8.783 -22.625 1.00 82.25 86 ASP A O 1
ATOM 611 N N . SER A 1 87 ? 6.032 9.323 -21.278 1.00 83.19 87 SER A N 1
ATOM 612 C CA . SER A 1 87 ? 6.270 8.238 -20.329 1.00 83.19 87 SER A CA 1
ATOM 613 C C . SER A 1 87 ? 4.982 7.829 -19.629 1.00 83.19 87 SER A C 1
ATOM 615 O O . SER A 1 87 ? 4.198 8.6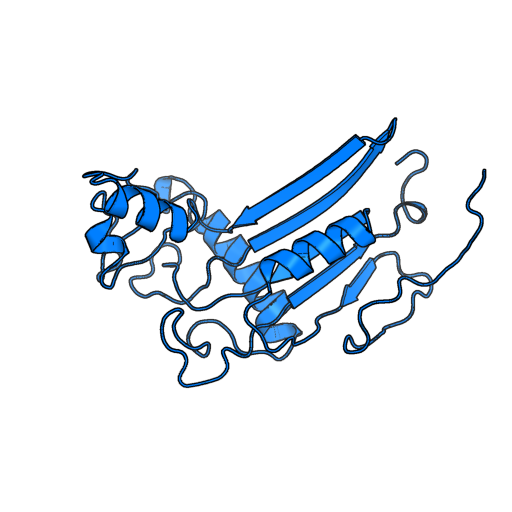66 -19.183 1.00 83.19 87 SER A O 1
ATOM 617 N N . PHE A 1 88 ? 4.783 6.524 -19.484 1.00 84.81 88 PHE A N 1
ATOM 618 C CA . PHE A 1 88 ? 3.762 5.989 -18.602 1.00 84.81 88 PHE A CA 1
ATOM 619 C C . PHE A 1 88 ? 4.300 5.967 -17.172 1.00 84.81 88 PHE A C 1
ATOM 621 O O . PHE A 1 88 ? 5.313 5.321 -16.901 1.00 84.81 88 PHE A O 1
ATOM 628 N N . PHE A 1 89 ? 3.602 6.641 -16.259 1.00 85.50 89 PHE A N 1
ATOM 629 C CA . PHE A 1 89 ? 3.934 6.656 -14.839 1.00 85.50 89 PHE A CA 1
ATOM 630 C C . PHE A 1 89 ? 2.715 6.263 -14.005 1.00 85.50 89 PHE A C 1
ATOM 632 O O . PHE A 1 89 ? 1.693 6.951 -14.002 1.00 85.50 89 PHE A O 1
ATOM 639 N N . LEU A 1 90 ? 2.834 5.148 -13.291 1.00 88.69 90 LEU A N 1
ATOM 640 C CA . LEU A 1 90 ? 1.866 4.681 -12.310 1.00 88.69 90 LEU A CA 1
ATOM 641 C C . LEU A 1 90 ? 2.446 4.887 -10.912 1.00 88.69 90 LEU A C 1
ATOM 643 O O . LEU A 1 90 ? 3.526 4.384 -10.619 1.00 88.69 90 LEU A O 1
ATOM 647 N N . ASP A 1 91 ? 1.694 5.564 -10.050 1.00 86.88 91 ASP A N 1
ATOM 648 C CA . ASP A 1 91 ? 1.933 5.650 -8.608 1.00 86.88 91 ASP A CA 1
ATOM 649 C C . ASP A 1 91 ? 0.594 5.447 -7.897 1.00 86.88 91 ASP A C 1
ATOM 651 O O . ASP A 1 91 ? -0.333 6.255 -8.023 1.00 86.88 91 ASP A O 1
ATOM 655 N N . MET A 1 92 ? 0.457 4.310 -7.217 1.00 90.12 92 MET A N 1
ATOM 656 C CA . MET A 1 92 ? -0.770 3.952 -6.520 1.00 90.12 92 MET A CA 1
ATOM 657 C C . MET A 1 92 ? -0.487 3.288 -5.180 1.00 90.12 92 MET A C 1
ATOM 659 O O . MET A 1 92 ? 0.346 2.393 -5.067 1.00 90.12 92 MET A O 1
ATOM 663 N N . ALA A 1 93 ? -1.264 3.664 -4.165 1.00 90.19 93 ALA A N 1
ATOM 664 C CA . ALA A 1 93 ? -1.401 2.848 -2.967 1.00 90.19 93 ALA A CA 1
ATOM 665 C C . ALA A 1 93 ? -2.162 1.552 -3.297 1.00 90.19 93 ALA A C 1
ATOM 667 O O . ALA A 1 93 ? -3.051 1.540 -4.149 1.00 90.19 93 ALA A O 1
ATOM 668 N N . SER A 1 94 ? -1.888 0.482 -2.553 1.00 92.94 94 SER A N 1
ATOM 669 C CA . SER A 1 94 ? -2.654 -0.772 -2.631 1.00 92.94 94 SER A CA 1
ATOM 670 C C . SER A 1 94 ? -3.992 -0.701 -1.870 1.00 92.94 94 SER A C 1
ATOM 672 O O . SER A 1 94 ? -4.678 -1.708 -1.686 1.00 92.94 94 SER A O 1
ATOM 674 N N . THR A 1 95 ? -4.391 0.498 -1.434 1.00 94.38 95 THR A N 1
ATOM 675 C CA . THR A 1 95 ? -5.660 0.808 -0.763 1.00 94.38 95 THR A CA 1
ATOM 676 C C . THR A 1 95 ? -6.627 1.514 -1.703 1.00 94.38 95 THR A C 1
ATOM 678 O O . THR A 1 95 ? -6.234 2.123 -2.694 1.00 94.38 95 THR A O 1
ATOM 681 N N . THR A 1 96 ? -7.922 1.492 -1.374 1.00 94.25 96 THR A N 1
ATOM 682 C CA . THR A 1 96 ? -8.931 2.214 -2.175 1.00 94.25 96 THR A CA 1
ATOM 683 C C . THR A 1 96 ? -8.725 3.736 -2.138 1.00 94.25 96 THR A C 1
ATOM 685 O O . THR A 1 96 ? -9.110 4.454 -3.063 1.00 94.25 96 THR A O 1
ATOM 688 N N . VAL A 1 97 ? -8.116 4.248 -1.066 1.00 93.81 97 VAL A N 1
ATOM 689 C CA . VAL A 1 97 ? -7.793 5.664 -0.911 1.00 93.81 97 VAL A CA 1
ATOM 690 C C . VAL A 1 97 ? -6.549 5.851 -0.042 1.00 93.81 97 VAL A C 1
ATOM 692 O O . VAL A 1 97 ? -6.264 5.029 0.830 1.00 93.81 97 VAL A O 1
ATOM 695 N N . ALA A 1 98 ? -5.824 6.950 -0.245 1.00 90.69 98 ALA A N 1
ATOM 696 C CA . ALA A 1 98 ? -4.761 7.376 0.659 1.00 90.69 98 ALA A CA 1
ATOM 697 C C . ALA A 1 98 ? -5.330 7.898 1.990 1.00 90.69 98 ALA A C 1
ATOM 699 O O . ALA A 1 98 ? -6.301 8.660 1.998 1.00 90.69 98 ALA A O 1
ATOM 700 N N . TYR A 1 99 ? -4.671 7.565 3.105 1.00 88.88 99 TYR A N 1
ATOM 701 C CA . TYR A 1 99 ? -5.080 7.981 4.454 1.00 88.88 99 TYR A CA 1
ATOM 702 C C . TYR A 1 99 ? -5.245 9.505 4.576 1.00 88.88 99 TYR A C 1
ATOM 704 O O . TYR A 1 99 ? -6.281 9.996 5.022 1.00 88.88 99 TYR A O 1
ATOM 712 N N . GLY A 1 100 ? -4.279 10.274 4.058 1.00 89.62 100 GLY A N 1
ATOM 713 C CA . GLY A 1 100 ? -4.318 11.740 4.089 1.00 89.62 100 GLY A CA 1
ATOM 714 C C . GLY A 1 100 ? -5.513 12.353 3.347 1.00 89.62 100 GLY A C 1
ATOM 715 O O . GLY A 1 100 ? -5.959 13.446 3.688 1.00 89.62 100 GLY A O 1
ATOM 716 N N . LYS A 1 101 ? -6.107 11.650 2.371 1.00 92.19 101 LYS A N 1
ATOM 717 C CA . LYS A 1 101 ? -7.321 12.134 1.696 1.00 92.19 101 LYS A CA 1
ATOM 718 C C . LYS A 1 101 ? -8.538 12.086 2.623 1.00 92.19 101 LYS A C 1
ATOM 720 O O . LYS A 1 101 ? -9.378 12.977 2.536 1.00 92.19 101 LYS A O 1
ATOM 725 N N . ILE A 1 102 ? -8.613 11.106 3.528 1.00 94.00 102 ILE A N 1
ATOM 726 C CA . ILE A 1 102 ? -9.650 11.036 4.571 1.00 94.00 102 ILE A CA 1
ATOM 727 C C . ILE A 1 102 ? -9.452 12.169 5.582 1.00 94.00 102 ILE A C 1
ATOM 729 O O . ILE A 1 102 ? -10.413 12.867 5.900 1.00 94.00 102 ILE A O 1
ATOM 733 N N . GLU A 1 103 ? -8.209 12.425 6.008 1.00 92.81 103 GLU A N 1
ATOM 734 C CA . GLU A 1 103 ? -7.892 13.557 6.893 1.00 92.81 103 GLU A CA 1
ATOM 735 C C . GLU A 1 103 ? -8.314 14.900 6.289 1.00 92.81 103 GLU A C 1
ATOM 737 O O . GLU A 1 103 ? -8.891 15.743 6.974 1.00 92.81 103 GLU A O 1
ATOM 742 N N . VAL A 1 104 ? -8.065 15.110 4.993 1.00 94.75 104 VAL A N 1
ATOM 743 C CA . VAL A 1 104 ? -8.490 16.330 4.293 1.00 94.75 104 VAL A CA 1
ATOM 744 C C . VAL A 1 104 ? -10.013 16.464 4.276 1.00 94.75 104 VAL A C 1
ATOM 746 O O . VAL A 1 104 ? -10.517 17.577 4.436 1.00 94.75 104 VAL A O 1
ATOM 749 N N . VAL A 1 105 ? -10.754 15.366 4.091 1.00 94.94 105 VAL A N 1
ATOM 750 C CA . VAL A 1 105 ? -12.225 15.385 4.138 1.00 94.94 105 VAL A CA 1
ATOM 751 C C . VAL A 1 105 ? -12.718 15.783 5.530 1.00 94.94 105 VAL A C 1
ATOM 753 O O . VAL A 1 105 ? -13.539 16.695 5.622 1.00 94.94 105 VAL A O 1
ATOM 756 N N . ASP A 1 106 ? -12.192 15.173 6.596 1.00 95.31 106 ASP A N 1
ATOM 757 C CA . ASP A 1 106 ? -12.581 15.498 7.977 1.00 95.31 106 ASP A CA 1
ATOM 758 C C . ASP A 1 106 ? -12.244 16.954 8.339 1.00 95.31 106 ASP A C 1
ATOM 760 O O . ASP A 1 106 ? -13.113 17.707 8.781 1.00 95.31 106 ASP A O 1
ATOM 764 N N . ARG A 1 107 ? -11.021 17.411 8.029 1.00 94.44 107 ARG A N 1
ATOM 765 C CA . ARG A 1 107 ? -10.581 18.799 8.276 1.00 94.44 107 ARG A CA 1
ATOM 766 C C . ARG A 1 107 ? -11.432 19.841 7.552 1.00 94.44 107 ARG A C 1
ATOM 768 O O . ARG A 1 107 ? -11.566 20.962 8.033 1.00 94.44 107 ARG A O 1
ATOM 775 N N . ARG A 1 108 ? -12.006 19.494 6.398 1.00 96.00 108 ARG A N 1
ATOM 776 C CA . ARG A 1 108 ? -12.923 20.362 5.638 1.00 96.00 108 ARG A CA 1
ATOM 777 C C . ARG A 1 108 ? -14.377 20.280 6.123 1.00 96.00 108 ARG A C 1
ATOM 779 O O . ARG A 1 108 ? -15.248 20.887 5.508 1.00 96.00 108 ARG A O 1
ATOM 786 N N . GLY A 1 109 ? -14.655 19.542 7.199 1.00 93.00 109 GLY A N 1
ATOM 787 C CA . GLY A 1 109 ? -16.001 19.356 7.744 1.00 93.00 109 GLY A CA 1
ATOM 788 C C . GLY A 1 109 ? -16.864 18.378 6.942 1.00 93.00 109 GLY A C 1
ATOM 789 O O . GLY A 1 109 ? -18.094 18.416 7.038 1.00 93.00 109 GLY A O 1
ATOM 790 N N . GLY A 1 110 ? -16.246 17.518 6.127 1.00 90.56 110 GLY A N 1
ATOM 791 C CA . GLY A 1 110 ? -16.938 16.473 5.384 1.00 90.56 110 GLY A CA 1
ATOM 792 C C . GLY A 1 110 ? -17.547 15.438 6.327 1.00 90.56 110 GLY A C 1
ATOM 793 O O . GLY A 1 110 ? -16.875 14.908 7.201 1.00 90.56 110 GLY A O 1
ATOM 794 N N . LYS A 1 111 ? -18.839 15.146 6.146 1.00 90.25 111 LYS A N 1
ATOM 795 C CA . LYS A 1 111 ? -19.594 14.242 7.035 1.00 90.25 111 LYS A CA 1
ATOM 796 C C . LYS A 1 111 ? -19.644 12.793 6.556 1.00 90.25 111 LYS A C 1
ATOM 798 O O . LYS A 1 111 ? -20.111 11.939 7.299 1.00 90.25 111 LYS A O 1
ATOM 803 N N . ARG A 1 112 ? -19.268 12.531 5.299 1.00 95.38 112 ARG A N 1
ATOM 804 C CA . ARG A 1 112 ? -19.313 11.196 4.695 1.00 95.38 112 ARG A CA 1
ATOM 805 C C . ARG A 1 112 ? -18.154 10.973 3.732 1.00 95.38 112 ARG A C 1
ATOM 807 O O . ARG A 1 112 ? -17.857 11.847 2.919 1.00 95.38 112 ARG A O 1
ATOM 814 N N . ILE A 1 113 ? -17.571 9.783 3.789 1.00 96.06 113 ILE A N 1
ATOM 815 C CA . ILE A 1 113 ? -16.661 9.217 2.789 1.00 96.06 113 ILE A CA 1
ATOM 816 C C . ILE A 1 113 ? -17.336 8.030 2.082 1.00 96.06 113 ILE A C 1
ATOM 818 O O . ILE A 1 113 ? -18.283 7.448 2.619 1.00 96.06 113 ILE A O 1
ATOM 822 N N . PRO A 1 114 ? -16.894 7.656 0.870 1.00 94.75 114 PRO A N 1
ATOM 823 C CA . PRO A 1 114 ? -17.337 6.420 0.235 1.00 94.75 114 PRO A CA 1
ATOM 824 C C . PRO A 1 114 ? -17.102 5.205 1.138 1.00 94.75 114 PRO A C 1
ATOM 826 O O . PRO A 1 114 ? -16.048 5.075 1.752 1.00 94.75 114 PRO A O 1
ATOM 829 N N . ARG A 1 115 ? -18.070 4.283 1.170 1.00 92.12 115 ARG A N 1
ATOM 830 C CA . ARG A 1 115 ? -18.052 3.096 2.044 1.00 92.12 115 ARG A CA 1
ATOM 831 C C . ARG A 1 115 ? -16.826 2.195 1.840 1.00 92.12 115 ARG A C 1
ATOM 833 O O . ARG A 1 115 ? -16.385 1.534 2.766 1.00 92.12 115 ARG A O 1
ATOM 840 N N . THR A 1 116 ? -16.262 2.199 0.636 1.00 92.25 116 THR A N 1
ATOM 841 C CA . THR A 1 116 ? -15.090 1.398 0.265 1.00 92.25 116 THR A CA 1
ATOM 842 C C . THR A 1 116 ? -13.761 1.997 0.725 1.00 92.25 116 THR A C 1
ATOM 844 O O . THR A 1 116 ? -12.719 1.406 0.470 1.00 92.25 116 THR A O 1
ATOM 847 N N . TRP A 1 117 ? -13.750 3.181 1.347 1.00 94.75 117 TRP A N 1
ATOM 848 C CA . TRP A 1 117 ? -12.505 3.853 1.736 1.00 94.75 117 TRP A CA 1
ATOM 849 C C . TRP A 1 117 ? -11.911 3.312 3.033 1.00 94.75 117 TRP A C 1
ATOM 851 O O . TRP A 1 117 ? -10.688 3.249 3.160 1.00 94.75 117 TRP A O 1
ATOM 861 N N . GLY A 1 118 ? -12.747 2.915 3.989 1.00 93.88 118 GLY A N 1
ATOM 862 C CA . GLY A 1 118 ? -12.263 2.523 5.301 1.00 93.88 118 GLY A CA 1
ATOM 863 C C . GLY A 1 118 ? -13.294 1.821 6.165 1.00 93.88 118 GLY A C 1
ATOM 864 O O . GLY A 1 118 ? -14.469 1.694 5.822 1.00 93.88 118 GLY A O 1
ATOM 865 N N . ALA A 1 119 ? -12.803 1.357 7.302 1.00 95.31 119 ALA A N 1
ATOM 866 C CA . ALA A 1 119 ? -13.550 0.673 8.335 1.00 95.31 119 ALA A CA 1
ATOM 867 C C . ALA A 1 119 ? -13.267 1.292 9.707 1.00 95.31 119 ALA A C 1
ATOM 869 O O . ALA A 1 119 ? -12.245 1.955 9.906 1.00 95.31 119 ALA A O 1
ATOM 870 N N . ASN A 1 120 ? -14.188 1.070 10.637 1.00 95.12 120 ASN A N 1
ATOM 871 C CA . ASN A 1 120 ? -14.073 1.467 12.035 1.00 95.12 120 ASN A CA 1
ATOM 872 C C . ASN A 1 120 ? -13.096 0.559 12.816 1.00 95.12 120 ASN A C 1
ATOM 874 O O . ASN A 1 120 ? -12.391 -0.271 12.235 1.00 95.12 120 ASN A O 1
ATOM 878 N N . ALA A 1 121 ? -13.020 0.736 14.139 1.00 93.50 121 ALA A N 1
ATOM 879 C CA . ALA A 1 121 ? -12.092 0.003 15.005 1.00 93.50 121 ALA A CA 1
ATOM 880 C C . ALA A 1 121 ? -12.333 -1.519 15.017 1.00 93.50 121 ALA A C 1
ATOM 882 O O . ALA A 1 121 ? -11.396 -2.281 15.244 1.00 93.50 121 ALA A O 1
ATOM 883 N N . GLU A 1 122 ? -13.557 -1.958 14.725 1.00 90.94 122 GLU A N 1
ATOM 884 C CA . GLU A 1 122 ? -13.954 -3.365 14.649 1.00 90.94 122 GLU A CA 1
ATOM 885 C C . GLU A 1 122 ? -13.712 -3.987 13.259 1.00 90.94 122 GLU A C 1
ATOM 887 O O . GLU A 1 122 ? -14.003 -5.165 13.048 1.00 90.94 122 GLU A O 1
ATOM 892 N N . GLY A 1 123 ? -13.200 -3.213 12.293 1.00 89.81 123 GLY A N 1
ATOM 893 C CA . GLY A 1 123 ? -13.001 -3.663 10.913 1.00 89.81 123 GLY A CA 1
ATOM 894 C C . GLY A 1 123 ? -14.279 -3.661 10.065 1.00 89.81 123 GLY A C 1
ATOM 895 O O . GLY A 1 123 ? -14.285 -4.204 8.961 1.00 89.81 123 GLY A O 1
ATOM 896 N N . VAL A 1 124 ? -15.355 -3.023 10.536 1.00 92.50 124 VAL A N 1
ATOM 897 C CA . VAL A 1 124 ? -16.617 -2.882 9.797 1.00 92.50 124 VAL A CA 1
ATOM 898 C C . VAL A 1 124 ? -16.577 -1.625 8.930 1.00 92.50 124 VAL A C 1
ATOM 900 O O . VAL A 1 124 ? -16.221 -0.546 9.400 1.00 92.50 124 VAL A O 1
ATOM 903 N N . GLU A 1 125 ? -16.950 -1.754 7.653 1.00 93.81 125 GLU A N 1
ATOM 904 C CA . GLU A 1 125 ? -16.998 -0.631 6.710 1.00 93.81 125 GLU A CA 1
ATOM 905 C C . GLU A 1 125 ? -17.808 0.548 7.256 1.00 93.81 125 GLU A C 1
ATOM 907 O O . GLU A 1 125 ? -18.937 0.383 7.726 1.00 93.81 125 GLU A O 1
ATOM 912 N N . THR A 1 126 ? -17.265 1.753 7.103 1.00 95.06 126 THR A N 1
ATOM 913 C CA . THR A 1 126 ? -17.905 2.978 7.580 1.00 95.06 126 THR A CA 1
ATOM 914 C C . THR A 1 126 ? -17.872 4.077 6.527 1.00 95.06 126 THR A C 1
ATOM 916 O O . THR A 1 126 ? -17.079 4.071 5.586 1.00 95.06 126 THR A O 1
ATOM 919 N N . GLN A 1 127 ? -18.788 5.028 6.675 1.00 96.56 127 GLN A N 1
ATOM 920 C CA . GLN A 1 127 ? -18.797 6.270 5.909 1.00 96.56 127 GLN A CA 1
ATOM 921 C C . GLN A 1 127 ? -18.394 7.465 6.769 1.00 96.56 127 GLN A C 1
ATOM 923 O O . GLN A 1 127 ? -18.295 8.562 6.228 1.00 96.56 127 GLN A O 1
ATOM 928 N N . ASP A 1 128 ? -18.184 7.300 8.075 1.00 96.44 128 ASP A N 1
ATOM 929 C CA . ASP A 1 128 ? -17.719 8.391 8.924 1.00 96.44 128 ASP A CA 1
ATOM 930 C C . ASP A 1 128 ? -16.183 8.475 8.846 1.00 96.44 128 ASP A C 1
ATOM 932 O O . ASP A 1 128 ? -15.498 7.538 9.270 1.00 96.44 128 ASP A O 1
ATOM 936 N N . PRO A 1 129 ? -15.603 9.572 8.318 1.00 96.38 129 PRO A N 1
ATOM 937 C CA . PRO A 1 129 ? -14.152 9.722 8.295 1.00 96.38 129 PRO A CA 1
ATOM 938 C C . PRO A 1 129 ? -13.532 9.659 9.698 1.00 96.38 129 PRO A C 1
ATOM 940 O O . PRO A 1 129 ? -12.414 9.173 9.839 1.00 96.38 129 PRO A O 1
ATOM 943 N N . LYS A 1 130 ? -14.243 10.082 10.749 1.00 95.81 130 LYS A N 1
ATOM 944 C CA . LYS A 1 130 ? -13.729 10.068 12.124 1.00 95.81 130 LYS A CA 1
ATOM 945 C C . LYS A 1 130 ? -13.592 8.665 12.681 1.00 95.81 130 LYS A C 1
ATOM 947 O O . LYS A 1 130 ? -12.657 8.428 13.435 1.00 95.81 130 LYS A O 1
ATOM 952 N N . GLU A 1 131 ? -14.485 7.748 12.325 1.00 96.25 131 GLU A N 1
ATOM 953 C CA . GLU A 1 131 ? -14.363 6.347 12.740 1.00 96.25 131 GLU A CA 1
ATOM 954 C C . GLU A 1 131 ? -13.124 5.696 12.117 1.00 96.25 131 GLU A C 1
ATOM 956 O O . GLU A 1 131 ? -12.431 4.926 12.782 1.00 96.25 131 GLU A O 1
ATOM 961 N N . VAL A 1 132 ? -12.790 6.062 10.873 1.00 95.62 132 VAL A N 1
ATOM 962 C CA . VAL A 1 132 ? -11.556 5.602 10.222 1.00 95.62 132 VAL A CA 1
ATOM 963 C C . VAL A 1 132 ? -10.318 6.195 10.896 1.00 95.62 132 VAL A C 1
ATOM 965 O O . VAL A 1 132 ? -9.364 5.471 11.168 1.00 95.62 132 VAL A O 1
ATOM 968 N N . LEU A 1 133 ? -10.331 7.500 11.186 1.00 93.44 133 LEU A N 1
ATOM 969 C CA . LEU A 1 133 ? -9.183 8.207 11.762 1.00 93.44 133 LEU A CA 1
ATOM 970 C C . LEU A 1 133 ? -8.936 7.866 13.243 1.00 93.44 133 LEU A C 1
ATOM 972 O O . LEU A 1 133 ? -7.791 7.895 13.692 1.00 93.44 133 LEU A O 1
ATOM 976 N N . ASN A 1 134 ? -9.986 7.525 13.998 1.00 92.81 134 ASN A N 1
ATOM 977 C CA . ASN A 1 134 ? -9.931 7.278 15.441 1.00 92.81 134 ASN A CA 1
ATOM 978 C C . ASN A 1 134 ? -10.027 5.782 15.766 1.00 92.81 134 ASN A C 1
ATOM 980 O O . ASN A 1 134 ? -11.007 5.308 16.333 1.00 92.81 134 ASN A O 1
ATOM 984 N N . GLY A 1 135 ? -8.984 5.033 15.414 1.00 90.00 135 GLY A N 1
ATOM 985 C CA . GLY A 1 135 ? -8.861 3.609 15.747 1.00 90.00 135 GLY A CA 1
ATOM 986 C C . GLY A 1 135 ? -9.206 2.664 14.597 1.00 90.00 135 GLY A C 1
ATOM 987 O O . GLY A 1 135 ? -8.669 1.553 14.566 1.00 90.00 135 GLY A O 1
ATOM 988 N N . GLY A 1 136 ? -9.975 3.127 13.611 1.00 94.62 136 GLY A N 1
ATOM 989 C CA . GLY A 1 136 ? -10.232 2.417 12.363 1.00 94.62 136 GLY A CA 1
ATOM 990 C C . GLY A 1 136 ? -9.035 2.352 11.414 1.00 94.62 136 GLY A C 1
ATOM 991 O O . GLY A 1 136 ? -7.871 2.413 11.827 1.00 94.62 136 GLY A O 1
ATOM 992 N N . GLY A 1 137 ? -9.314 2.151 10.129 1.00 94.88 137 GLY A N 1
ATOM 993 C CA . GLY A 1 137 ? -8.296 1.903 9.111 1.00 94.88 137 GLY A CA 1
ATOM 994 C C . GLY A 1 137 ? -8.850 1.847 7.695 1.00 94.88 137 GLY A C 1
ATOM 995 O O . GLY A 1 137 ? -10.049 1.982 7.458 1.00 94.88 137 GLY A O 1
ATOM 996 N N . LEU A 1 138 ? -7.955 1.662 6.735 1.00 96.00 138 LEU A N 1
ATOM 997 C CA . LEU A 1 138 ? -8.269 1.641 5.315 1.00 96.00 138 LEU A CA 1
ATOM 998 C C . LEU A 1 138 ? -8.732 0.259 4.860 1.00 96.00 138 LEU A C 1
ATOM 1000 O O . LEU A 1 138 ? -8.338 -0.770 5.412 1.00 96.00 138 LEU A O 1
ATOM 1004 N N . GLN A 1 139 ? -9.527 0.257 3.797 1.00 95.62 139 GLN A N 1
ATOM 1005 C CA . GLN A 1 139 ? -9.846 -0.944 3.034 1.00 95.62 139 GLN A CA 1
ATOM 1006 C C . GLN A 1 139 ? -8.846 -1.117 1.873 1.00 95.62 139 GLN A C 1
ATOM 1008 O O . GLN A 1 139 ? -8.363 -0.120 1.307 1.00 95.62 139 GLN A O 1
ATOM 1013 N N . PRO A 1 140 ? -8.535 -2.367 1.486 1.00 96.00 140 PRO A N 1
ATOM 1014 C CA . PRO A 1 140 ? -7.650 -2.653 0.366 1.00 96.00 140 PRO A CA 1
ATOM 1015 C C . PRO A 1 140 ? -8.273 -2.150 -0.939 1.00 96.00 140 PRO A C 1
ATOM 1017 O O . PRO A 1 140 ? -9.469 -1.846 -1.005 1.00 96.00 140 PRO A O 1
ATOM 1020 N N . LEU A 1 141 ? -7.470 -2.038 -1.996 1.00 95.75 141 LEU A N 1
ATOM 1021 C CA . LEU A 1 141 ? -7.980 -1.717 -3.324 1.00 95.75 141 LEU A CA 1
ATOM 1022 C C . LEU A 1 141 ? -9.057 -2.735 -3.726 1.00 95.75 141 LEU A C 1
ATOM 1024 O O . LEU A 1 141 ? -8.831 -3.946 -3.703 1.00 95.75 141 LEU A O 1
ATOM 1028 N N . GLY A 1 142 ? -10.232 -2.227 -4.093 1.00 92.94 142 GLY A N 1
ATOM 1029 C CA . GLY A 1 142 ? -11.408 -3.054 -4.357 1.00 92.94 142 GLY A CA 1
ATOM 1030 C C . GLY A 1 142 ? -12.348 -3.202 -3.159 1.00 92.94 142 GLY A C 1
ATOM 1031 O O . GLY A 1 142 ? -13.340 -3.901 -3.293 1.00 92.94 142 GLY A O 1
ATOM 1032 N N . GLY A 1 143 ? -12.108 -2.539 -2.023 1.00 92.88 143 GLY A N 1
ATOM 1033 C CA . GLY A 1 143 ? -13.048 -2.473 -0.895 1.00 92.88 143 GLY A CA 1
ATOM 1034 C C . GLY A 1 143 ? -13.274 -3.825 -0.209 1.00 92.88 143 GLY A C 1
ATOM 1035 O O . GLY A 1 143 ? -12.316 -4.524 0.105 1.00 92.88 143 GLY A O 1
ATOM 1036 N N . SER A 1 144 ? -14.541 -4.195 0.001 1.00 90.44 144 SER A N 1
ATOM 1037 C CA . SER A 1 144 ? -14.941 -5.507 0.536 1.00 90.44 144 SER A CA 1
ATOM 1038 C C . SER A 1 144 ? -14.625 -6.680 -0.401 1.00 90.44 144 SER A C 1
ATOM 1040 O O . SER A 1 144 ? -14.338 -6.504 -1.587 1.00 90.44 144 SER A O 1
ATOM 1042 N N . GLU A 1 145 ? -14.803 -7.907 0.096 1.00 91.12 145 GLU A N 1
ATOM 1043 C CA . GLU A 1 145 ? -14.744 -9.126 -0.719 1.00 91.12 145 GLU A CA 1
ATOM 1044 C C . GLU A 1 145 ? -15.649 -9.050 -1.962 1.00 91.12 145 GLU A C 1
ATOM 1046 O O . GLU A 1 145 ? -15.203 -9.361 -3.066 1.00 91.12 145 GLU A O 1
ATOM 1051 N N . THR A 1 146 ? -16.882 -8.548 -1.810 1.00 91.38 146 THR A N 1
ATOM 1052 C CA . THR A 1 146 ? -17.870 -8.470 -2.906 1.00 91.38 146 THR A CA 1
ATOM 1053 C C . THR A 1 146 ? -17.445 -7.547 -4.047 1.00 91.38 146 THR A C 1
ATOM 1055 O O . THR A 1 146 ? -17.833 -7.754 -5.194 1.00 91.38 146 THR A O 1
ATOM 1058 N N . THR A 1 147 ? -16.621 -6.545 -3.745 1.00 92.62 147 THR A N 1
ATOM 1059 C CA . THR A 1 147 ? -16.098 -5.569 -4.706 1.00 92.62 147 THR A CA 1
ATOM 1060 C C . THR A 1 147 ? -14.672 -5.900 -5.165 1.00 92.62 147 THR A C 1
ATOM 1062 O O . THR A 1 147 ? -14.092 -5.168 -5.966 1.00 92.62 147 THR A O 1
ATOM 1065 N N . GLY A 1 148 ? -14.125 -7.041 -4.727 1.00 94.12 148 GLY A N 1
ATOM 1066 C CA . GLY A 1 148 ? -12.822 -7.546 -5.152 1.00 94.12 148 GLY A CA 1
ATOM 1067 C C . GLY A 1 148 ? -11.646 -7.160 -4.253 1.00 94.12 148 GLY A C 1
ATOM 1068 O O . GLY A 1 148 ? -10.506 -7.226 -4.711 1.00 94.12 148 GLY A O 1
ATOM 1069 N N . GLY A 1 149 ? -11.885 -6.797 -2.989 1.00 93.75 149 GLY A N 1
ATOM 1070 C CA . GLY A 1 149 ? -10.860 -6.396 -2.013 1.00 93.75 149 GLY A CA 1
ATOM 1071 C C . GLY A 1 149 ? -9.716 -7.391 -1.814 1.00 93.75 149 GLY A C 1
ATOM 1072 O O . GLY A 1 149 ? -8.582 -7.002 -1.512 1.00 93.75 149 GLY A O 1
ATOM 1073 N N . TYR A 1 150 ? -9.970 -8.681 -2.053 1.00 95.06 150 TYR A N 1
ATOM 1074 C CA . TYR A 1 150 ? -8.951 -9.727 -1.967 1.00 95.06 150 TYR A CA 1
ATOM 1075 C C . TYR A 1 150 ? -7.816 -9.511 -2.983 1.00 95.06 150 TYR A C 1
ATOM 1077 O O . TYR A 1 150 ? -6.684 -9.915 -2.730 1.00 95.06 150 TYR A O 1
ATOM 1085 N N . LYS A 1 151 ? -8.082 -8.809 -4.097 1.00 96.25 151 LYS A N 1
ATOM 1086 C CA . LYS A 1 151 ? -7.058 -8.417 -5.077 1.00 96.25 151 LYS A CA 1
ATOM 1087 C C . LYS A 1 151 ? -6.124 -7.354 -4.505 1.00 96.25 151 LYS A C 1
ATOM 1089 O O . LYS A 1 151 ? -4.912 -7.530 -4.563 1.00 96.25 151 LYS A O 1
ATOM 1094 N N . GLY A 1 152 ? -6.671 -6.296 -3.901 1.00 95.06 152 GLY A N 1
ATOM 1095 C CA . GLY A 1 152 ? -5.870 -5.277 -3.219 1.00 95.06 152 GLY A CA 1
ATOM 1096 C C . GLY A 1 152 ? -5.105 -5.843 -2.026 1.00 95.06 152 GLY A C 1
ATOM 1097 O O . GLY A 1 152 ? -3.941 -5.521 -1.833 1.00 95.06 152 GLY A O 1
ATOM 1098 N N . THR A 1 153 ? -5.716 -6.774 -1.286 1.00 96.12 153 THR A N 1
ATOM 1099 C CA . THR A 1 153 ? -5.032 -7.505 -0.205 1.00 96.12 153 THR A CA 1
ATOM 1100 C C . THR A 1 153 ? -3.845 -8.306 -0.747 1.00 96.12 153 THR A C 1
ATOM 1102 O O . THR A 1 153 ? -2.766 -8.276 -0.160 1.00 96.12 153 THR A O 1
ATOM 1105 N N . GLY A 1 154 ? -4.016 -8.981 -1.890 1.00 96.31 154 GLY A N 1
ATOM 1106 C CA . GLY A 1 154 ? -2.933 -9.681 -2.580 1.00 96.31 154 GLY A CA 1
ATOM 1107 C C . GLY A 1 154 ? -1.791 -8.751 -3.000 1.00 96.31 154 GLY A C 1
ATOM 1108 O O . GLY A 1 154 ? -0.631 -9.092 -2.785 1.00 96.31 154 GLY A O 1
ATOM 1109 N N . LEU A 1 155 ? -2.104 -7.559 -3.522 1.00 95.75 155 LEU A N 1
ATOM 1110 C CA . LEU A 1 155 ? -1.103 -6.538 -3.863 1.00 95.75 155 LEU A CA 1
ATOM 1111 C C . LEU A 1 155 ? -0.358 -6.022 -2.621 1.00 95.75 155 LEU A C 1
ATOM 1113 O O . LEU A 1 155 ? 0.870 -5.976 -2.632 1.00 95.75 155 LEU A O 1
ATOM 1117 N N . CYS A 1 156 ? -1.069 -5.727 -1.525 1.00 93.88 156 CYS A N 1
ATOM 1118 C CA . CYS A 1 156 ? -0.447 -5.358 -0.249 1.00 93.88 156 CYS A CA 1
ATOM 1119 C C . CYS A 1 156 ? 0.530 -6.441 0.232 1.00 93.88 156 CYS A C 1
ATOM 1121 O O . CYS A 1 156 ? 1.656 -6.119 0.606 1.00 93.88 156 CYS A O 1
ATOM 1123 N N . MET A 1 157 ? 0.112 -7.712 0.204 1.00 95.12 157 MET A N 1
ATOM 1124 C CA . MET A 1 157 ? 0.943 -8.848 0.617 1.00 95.12 157 MET A CA 1
ATOM 1125 C C . MET A 1 157 ? 2.158 -9.046 -0.289 1.00 95.12 157 MET A C 1
ATOM 1127 O O . MET A 1 157 ? 3.234 -9.352 0.211 1.00 95.12 157 MET A O 1
ATOM 1131 N N . MET A 1 158 ? 2.012 -8.856 -1.603 1.00 95.56 158 MET A N 1
ATOM 1132 C CA . MET A 1 158 ? 3.132 -8.919 -2.545 1.00 95.56 158 MET A CA 1
ATOM 1133 C C . MET A 1 158 ? 4.220 -7.912 -2.159 1.00 95.56 158 MET A C 1
ATOM 1135 O O . MET A 1 158 ? 5.383 -8.286 -2.031 1.00 95.56 158 MET A O 1
ATOM 1139 N N . VAL A 1 159 ? 3.838 -6.657 -1.916 1.00 93.56 159 VAL A N 1
ATOM 1140 C CA . VAL A 1 159 ? 4.771 -5.609 -1.480 1.00 93.56 159 VAL A CA 1
ATOM 1141 C C . VAL A 1 159 ? 5.389 -5.945 -0.122 1.00 93.56 159 VAL A C 1
ATOM 1143 O O . VAL A 1 159 ? 6.594 -5.803 0.055 1.00 93.56 159 VAL A O 1
ATOM 1146 N N . GLU A 1 160 ? 4.599 -6.461 0.821 1.00 92.56 160 GLU A N 1
ATOM 1147 C CA . GLU A 1 160 ? 5.089 -6.868 2.144 1.00 92.56 160 GLU A CA 1
ATOM 1148 C C . GLU A 1 160 ? 6.167 -7.961 2.053 1.00 92.56 160 GLU A C 1
ATOM 1150 O O . GLU A 1 160 ? 7.176 -7.915 2.755 1.00 92.56 160 GLU A O 1
ATOM 1155 N N . VAL A 1 161 ? 5.985 -8.935 1.156 1.00 92.81 161 VAL A N 1
ATOM 1156 C CA . VAL A 1 161 ? 6.966 -9.998 0.913 1.00 92.81 161 VAL A CA 1
ATOM 1157 C C . VAL A 1 161 ? 8.238 -9.432 0.277 1.00 92.81 161 VAL A C 1
ATOM 1159 O O . VAL A 1 161 ? 9.330 -9.763 0.733 1.00 92.81 161 VAL A O 1
ATOM 1162 N N . LEU A 1 162 ? 8.115 -8.579 -0.745 1.00 90.00 162 LEU A N 1
ATOM 1163 C CA . LEU A 1 162 ? 9.260 -8.016 -1.474 1.00 90.00 162 LEU A CA 1
ATOM 1164 C C . LEU A 1 162 ? 10.099 -7.060 -0.614 1.00 90.00 162 LEU A C 1
ATOM 1166 O O . LEU A 1 162 ? 11.325 -7.103 -0.652 1.00 90.00 162 LEU A O 1
ATOM 1170 N N . CYS A 1 163 ? 9.445 -6.199 0.160 1.00 87.94 163 CYS A N 1
ATOM 1171 C CA . CYS A 1 163 ? 10.098 -5.149 0.940 1.00 87.94 163 CYS A CA 1
ATOM 1172 C C . CYS A 1 163 ? 10.458 -5.620 2.351 1.00 87.94 163 CYS A C 1
ATOM 1174 O O . CYS A 1 163 ? 11.599 -5.487 2.790 1.00 87.94 163 CYS A O 1
ATOM 1176 N N . GLY A 1 164 ? 9.481 -6.200 3.047 1.00 87.50 164 GLY A N 1
ATOM 1177 C CA . GLY A 1 164 ? 9.609 -6.701 4.410 1.00 87.50 164 GLY A CA 1
ATOM 1178 C C . GLY A 1 164 ? 10.499 -7.933 4.469 1.00 87.50 164 GLY A C 1
ATOM 1179 O O . GLY A 1 164 ? 11.648 -7.896 4.905 1.00 87.50 164 GLY A O 1
ATOM 1180 N N . ILE A 1 165 ? 9.952 -9.043 3.979 1.00 88.88 165 ILE A N 1
ATOM 1181 C CA . ILE A 1 165 ? 10.535 -10.376 4.166 1.00 88.88 165 ILE A CA 1
ATOM 1182 C C . ILE A 1 165 ? 11.830 -10.537 3.365 1.00 88.88 165 ILE A C 1
ATOM 1184 O O . ILE A 1 165 ? 12.848 -10.948 3.917 1.00 88.88 165 ILE A O 1
ATOM 1188 N N . MET A 1 166 ? 11.809 -10.216 2.070 1.00 85.12 166 MET A N 1
ATOM 1189 C CA . MET A 1 166 ? 12.983 -10.355 1.204 1.00 85.12 166 MET A CA 1
ATOM 1190 C C . MET A 1 166 ? 14.040 -9.278 1.467 1.00 85.12 166 MET A C 1
ATOM 1192 O O . MET A 1 166 ? 15.228 -9.572 1.356 1.00 85.12 166 MET A O 1
ATOM 1196 N N . GLY A 1 167 ? 13.623 -8.062 1.834 1.00 81.25 167 GLY A N 1
ATOM 1197 C CA . GLY A 1 167 ? 14.533 -6.973 2.201 1.00 81.25 167 GLY A CA 1
ATOM 1198 C C . GLY A 1 167 ? 15.133 -7.102 3.605 1.00 81.25 167 GLY A C 1
ATOM 1199 O O . GLY A 1 167 ? 16.035 -6.344 3.948 1.00 81.25 167 GLY A O 1
ATOM 1200 N N . GLY A 1 168 ? 14.661 -8.051 4.424 1.00 83.00 168 GLY A N 1
ATOM 1201 C CA . GLY A 1 168 ? 15.136 -8.241 5.800 1.00 83.00 168 GLY A CA 1
ATOM 1202 C C . GLY A 1 168 ? 14.712 -7.126 6.764 1.00 83.00 168 GLY A C 1
ATOM 1203 O O . GLY A 1 168 ? 15.372 -6.911 7.780 1.00 83.00 168 GLY A O 1
ATOM 1204 N N . SER A 1 169 ? 13.633 -6.414 6.444 1.00 86.25 169 SER A N 1
ATOM 1205 C CA . SER A 1 169 ? 13.080 -5.318 7.241 1.00 86.25 169 SER A CA 1
ATOM 1206 C C . SER A 1 169 ? 11.876 -5.784 8.079 1.00 86.25 169 SER A C 1
ATOM 1208 O O . SER A 1 169 ? 11.478 -6.953 8.035 1.00 86.25 169 SER A O 1
ATOM 1210 N N . SER A 1 170 ? 11.309 -4.900 8.903 1.00 88.44 170 SER A N 1
ATOM 1211 C CA . SER A 1 170 ? 10.098 -5.210 9.670 1.00 88.44 170 SER A CA 1
ATOM 1212 C C . SER A 1 170 ? 8.896 -5.348 8.732 1.00 88.44 170 SER A C 1
ATOM 1214 O O . SER A 1 170 ? 8.838 -4.720 7.675 1.00 88.44 170 SER A O 1
ATOM 1216 N N . PHE A 1 171 ? 7.917 -6.171 9.115 1.00 90.62 171 PHE A N 1
ATOM 1217 C CA . PHE A 1 171 ? 6.761 -6.467 8.270 1.00 90.62 171 PHE A CA 1
ATOM 1218 C C . PHE A 1 171 ? 5.468 -6.652 9.060 1.00 90.62 171 PHE A C 1
ATOM 1220 O O . PHE A 1 171 ? 5.433 -7.190 10.171 1.00 90.62 171 PHE A O 1
ATOM 1227 N N . GLY A 1 172 ? 4.367 -6.218 8.458 1.00 89.56 172 GLY A N 1
ATOM 1228 C CA . GLY A 1 172 ? 3.047 -6.247 9.066 1.00 89.56 172 GLY A CA 1
ATOM 1229 C C . GLY A 1 172 ? 3.043 -5.657 10.479 1.00 89.56 172 GLY A C 1
ATOM 1230 O O . GLY A 1 172 ? 3.517 -4.547 10.706 1.00 89.56 172 GLY A O 1
ATOM 1231 N N . LYS A 1 173 ? 2.525 -6.404 11.462 1.00 89.81 173 LYS A N 1
ATOM 1232 C CA . LYS A 1 173 ? 2.359 -5.919 12.847 1.00 89.81 173 LYS A CA 1
ATOM 1233 C C . LYS A 1 173 ? 3.660 -5.681 13.621 1.00 89.81 173 LYS A C 1
ATOM 1235 O O . LYS A 1 173 ? 3.584 -5.114 14.706 1.00 89.81 173 LYS A O 1
ATOM 1240 N N . SER A 1 174 ? 4.815 -6.125 13.121 1.00 87.62 174 SER A N 1
ATOM 1241 C CA . SER A 1 174 ? 6.103 -5.826 13.765 1.00 87.62 174 SER A CA 1
ATOM 1242 C C . SER A 1 174 ? 6.626 -4.428 13.430 1.00 87.62 174 SER A C 1
ATOM 1244 O O . SER A 1 174 ? 7.561 -3.962 14.073 1.00 87.62 174 SER A O 1
ATOM 1246 N N . ILE A 1 175 ? 6.024 -3.748 12.451 1.00 86.31 175 ILE A N 1
ATOM 1247 C CA . ILE A 1 175 ? 6.304 -2.345 12.153 1.00 86.31 175 ILE A CA 1
ATOM 1248 C C . ILE A 1 175 ? 5.568 -1.471 13.175 1.00 86.31 175 ILE A C 1
ATOM 1250 O O . ILE A 1 175 ? 4.385 -1.690 13.461 1.00 86.31 175 ILE A O 1
ATOM 1254 N N . ARG A 1 176 ? 6.242 -0.425 13.667 1.00 82.62 176 ARG A N 1
ATOM 1255 C CA . ARG A 1 176 ? 5.632 0.597 14.530 1.00 82.62 176 ARG A CA 1
ATOM 1256 C C . ARG A 1 176 ? 4.355 1.175 13.920 1.00 82.62 176 ARG A C 1
ATOM 1258 O O . ARG A 1 176 ? 4.185 1.232 12.698 1.00 82.62 176 ARG A O 1
ATOM 1265 N N . LYS A 1 177 ? 3.462 1.698 14.758 1.00 83.31 177 LYS A N 1
ATOM 1266 C CA . LYS A 1 177 ? 2.256 2.389 14.278 1.00 83.31 177 LYS A CA 1
ATOM 1267 C C . LYS A 1 177 ? 2.628 3.719 13.613 1.00 83.31 177 LYS A C 1
ATOM 1269 O O . LYS A 1 177 ? 3.551 4.403 14.037 1.00 83.31 177 LYS A O 1
ATOM 1274 N N . TRP A 1 178 ? 1.852 4.124 12.607 1.00 69.12 178 TRP A N 1
ATOM 1275 C CA . TRP A 1 178 ? 2.115 5.327 11.799 1.00 69.12 178 TRP A CA 1
ATOM 1276 C C . TRP A 1 178 ? 2.305 6.615 12.628 1.00 69.12 178 TRP A C 1
ATOM 1278 O O . TRP A 1 178 ? 3.097 7.476 12.265 1.00 69.12 178 TRP A O 1
ATOM 1288 N N . GLN A 1 179 ? 1.606 6.747 13.760 1.00 70.56 179 GLN A N 1
ATOM 1289 C CA . GLN A 1 179 ? 1.634 7.952 14.604 1.00 70.56 179 GLN A CA 1
ATOM 1290 C C . GLN A 1 179 ? 2.614 7.883 15.787 1.00 70.56 179 GLN A C 1
ATOM 1292 O O . GLN A 1 179 ? 2.731 8.855 16.527 1.00 70.56 179 GLN A O 1
ATOM 1297 N N . THR A 1 180 ? 3.301 6.759 16.001 1.00 72.69 180 T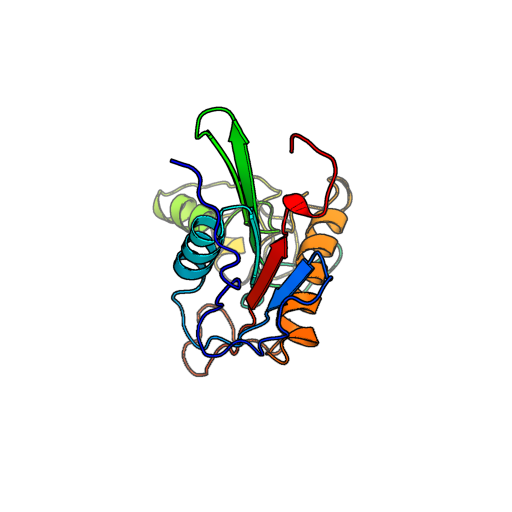HR A N 1
ATOM 1298 C CA . THR A 1 180 ? 4.236 6.589 17.128 1.00 72.69 180 THR A CA 1
ATOM 1299 C C . THR A 1 180 ? 5.658 6.784 16.639 1.00 72.69 180 THR A C 1
ATOM 1301 O O . THR A 1 180 ? 6.092 5.997 15.808 1.00 72.69 180 THR A O 1
ATOM 1304 N N . THR A 1 181 ? 6.392 7.781 17.133 1.00 73.94 181 THR A N 1
ATOM 1305 C CA . THR A 1 181 ? 7.787 8.082 16.730 1.00 73.94 181 THR A CA 1
ATOM 1306 C C . THR A 1 181 ? 8.837 7.527 17.693 1.00 73.94 181 THR A C 1
ATOM 1308 O O . THR A 1 181 ? 10.006 7.889 17.608 1.00 73.94 181 THR A O 1
ATOM 1311 N N . ASP A 1 182 ? 8.416 6.679 18.628 1.00 74.38 182 ASP A N 1
ATOM 1312 C CA . ASP A 1 182 ? 9.237 6.233 19.761 1.00 74.38 182 ASP A CA 1
ATOM 1313 C C . ASP A 1 182 ? 10.325 5.227 19.352 1.00 74.38 182 ASP A C 1
ATOM 1315 O O . ASP A 1 182 ? 11.301 5.019 20.069 1.00 74.38 182 ASP A O 1
ATOM 1319 N N . GLU A 1 183 ? 10.168 4.616 18.180 1.00 75.62 183 GLU A N 1
ATOM 1320 C CA . GLU A 1 183 ? 11.079 3.630 17.615 1.00 75.62 183 GLU A CA 1
ATOM 1321 C C . GLU A 1 183 ? 11.224 3.834 16.103 1.00 75.62 183 GLU A C 1
ATOM 1323 O O . GLU A 1 183 ? 10.432 4.533 15.466 1.00 75.62 183 GLU A O 1
ATOM 1328 N N . ASN A 1 184 ? 12.252 3.234 15.508 1.00 77.19 184 ASN A N 1
ATOM 1329 C CA . ASN A 1 184 ? 12.409 3.229 14.058 1.00 77.19 184 ASN A CA 1
ATOM 1330 C C . ASN A 1 184 ? 11.357 2.292 13.433 1.00 77.19 184 ASN A C 1
ATOM 1332 O O . ASN A 1 184 ? 11.110 1.206 13.949 1.00 77.19 184 ASN A O 1
ATOM 1336 N N . ALA A 1 185 ? 10.741 2.700 12.317 1.00 76.81 185 ALA A N 1
ATOM 1337 C CA . ALA A 1 185 ? 9.788 1.844 11.609 1.00 76.81 185 ALA A CA 1
ATOM 1338 C C . ALA A 1 185 ? 10.456 0.605 10.996 1.00 76.81 185 ALA A C 1
ATOM 1340 O O . ALA A 1 185 ? 9.796 -0.425 10.891 1.00 76.81 185 ALA A O 1
ATOM 1341 N N . ASN A 1 186 ? 11.738 0.712 10.616 1.00 83.81 186 ASN A N 1
ATOM 1342 C CA . ASN A 1 186 ? 12.490 -0.332 9.920 1.00 83.81 186 ASN A CA 1
ATOM 1343 C C . ASN A 1 186 ? 11.719 -0.856 8.693 1.00 83.81 186 ASN A C 1
ATOM 1345 O O . ASN A 1 186 ? 11.378 -2.035 8.626 1.00 83.81 186 ASN A O 1
ATOM 1349 N N . LEU A 1 187 ? 11.375 0.051 7.772 1.00 84.12 187 LEU A N 1
ATOM 1350 C CA . LEU A 1 187 ? 10.658 -0.282 6.538 1.00 84.12 187 LEU A CA 1
ATOM 1351 C C . LEU A 1 187 ? 11.625 -0.797 5.472 1.00 84.12 187 LEU A C 1
ATOM 1353 O O . LEU A 1 187 ? 12.814 -0.479 5.473 1.00 84.12 187 LEU A O 1
ATOM 1357 N N . GLY A 1 188 ? 11.086 -1.567 4.539 1.00 84.25 188 GLY A N 1
ATOM 1358 C CA . GLY A 1 188 ? 11.794 -2.032 3.364 1.00 84.25 188 GLY A CA 1
ATOM 1359 C C . GLY A 1 188 ? 11.348 -1.297 2.113 1.00 84.25 188 GLY A C 1
ATOM 1360 O O . GLY A 1 188 ? 10.197 -0.867 1.967 1.00 84.25 188 GLY A O 1
ATOM 1361 N N . GLN A 1 189 ? 12.264 -1.227 1.161 1.00 84.62 189 GLN A N 1
ATOM 1362 C CA . GLN A 1 189 ? 11.977 -0.823 -0.203 1.00 84.62 189 GLN A CA 1
ATOM 1363 C C . GLN A 1 189 ? 12.442 -1.925 -1.143 1.00 84.62 189 GLN A C 1
ATOM 1365 O O . GLN A 1 189 ? 13.341 -2.693 -0.816 1.00 84.62 189 GLN A O 1
ATOM 1370 N N . CYS A 1 190 ? 11.802 -2.035 -2.298 1.00 84.75 190 CYS A N 1
ATOM 1371 C CA . CYS A 1 190 ? 12.229 -2.925 -3.363 1.00 84.75 190 CYS A CA 1
ATOM 1372 C C . CYS A 1 190 ? 12.139 -2.175 -4.688 1.00 84.75 190 CYS A C 1
ATOM 1374 O O . CYS A 1 190 ? 11.116 -1.574 -4.998 1.00 84.75 190 CYS A O 1
ATOM 1376 N N . PHE A 1 191 ? 13.208 -2.229 -5.468 1.00 84.19 191 PHE A N 1
ATOM 1377 C CA . PHE A 1 191 ? 13.341 -1.599 -6.768 1.00 84.19 191 PHE A CA 1
ATOM 1378 C C . PHE A 1 191 ? 13.618 -2.671 -7.812 1.00 84.19 191 PHE A C 1
ATOM 1380 O O . PHE A 1 191 ? 14.448 -3.559 -7.605 1.00 84.19 191 PHE A O 1
ATOM 1387 N N . VAL A 1 192 ? 12.925 -2.562 -8.939 1.00 83.94 192 VAL A N 1
ATOM 1388 C CA . VAL A 1 192 ? 13.090 -3.410 -10.114 1.00 83.94 192 VAL A CA 1
ATOM 1389 C C . VAL A 1 192 ? 13.569 -2.523 -11.248 1.00 83.94 192 VAL A C 1
ATOM 1391 O O . VAL A 1 192 ? 12.829 -1.646 -11.687 1.00 83.94 192 VAL A O 1
ATOM 1394 N N . ALA A 1 193 ? 14.771 -2.771 -11.752 1.00 80.69 193 ALA A N 1
ATOM 1395 C CA . ALA A 1 193 ? 15.219 -2.188 -13.011 1.00 80.69 193 ALA A CA 1
ATOM 1396 C C . ALA A 1 193 ? 15.061 -3.230 -14.120 1.00 80.69 193 ALA A C 1
ATOM 1398 O O . ALA A 1 193 ? 15.459 -4.387 -13.945 1.00 80.69 193 ALA A O 1
ATOM 1399 N N . ILE A 1 194 ? 14.458 -2.819 -15.235 1.00 78.12 194 ILE A N 1
ATOM 1400 C CA . ILE A 1 194 ? 14.220 -3.678 -16.396 1.00 78.12 194 ILE A CA 1
ATOM 1401 C C . ILE A 1 194 ? 14.952 -3.065 -17.583 1.00 78.12 194 ILE A C 1
ATOM 1403 O O . ILE A 1 194 ? 14.695 -1.915 -17.936 1.00 78.12 194 ILE A O 1
ATOM 1407 N N . ASP A 1 195 ? 15.842 -3.839 -18.199 1.00 76.94 195 ASP A N 1
ATOM 1408 C CA . ASP A 1 195 ? 16.505 -3.429 -19.434 1.00 76.94 195 ASP A CA 1
ATOM 1409 C C . ASP A 1 195 ? 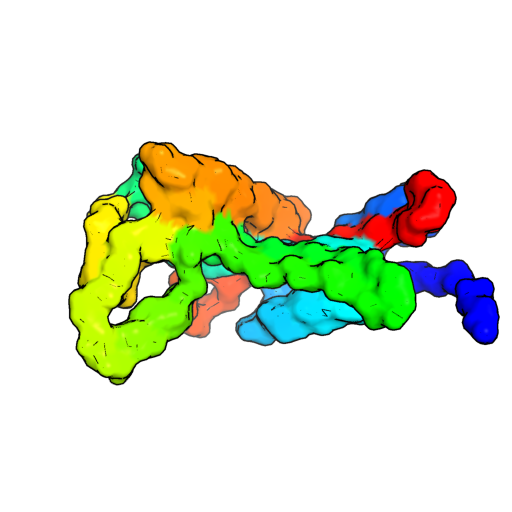15.636 -3.818 -20.646 1.00 76.94 195 ASP A C 1
ATOM 1411 O O . ASP A 1 195 ? 15.543 -5.008 -20.958 1.00 76.94 195 ASP A O 1
ATOM 1415 N N . PRO A 1 196 ? 14.975 -2.863 -21.333 1.00 73.56 196 PRO A N 1
ATOM 1416 C CA . PRO A 1 196 ? 14.107 -3.162 -22.468 1.00 73.56 196 PRO A CA 1
ATOM 1417 C C . PRO A 1 196 ? 14.879 -3.715 -23.668 1.00 73.56 196 PRO A C 1
ATOM 1419 O O . PRO A 1 196 ? 14.287 -4.440 -24.464 1.00 73.56 196 PRO A O 1
ATOM 1422 N N . ASP A 1 197 ? 16.187 -3.454 -23.773 1.00 75.81 197 ASP A N 1
ATOM 1423 C CA . ASP A 1 197 ? 17.009 -3.935 -24.889 1.00 75.81 197 ASP A CA 1
ATOM 1424 C C . ASP A 1 197 ? 17.179 -5.466 -24.847 1.00 75.81 197 ASP A C 1
ATOM 1426 O O . ASP A 1 197 ? 17.526 -6.097 -25.846 1.00 75.81 197 ASP A O 1
ATOM 1430 N N . CYS A 1 198 ? 16.877 -6.087 -23.701 1.00 78.50 198 CYS A N 1
ATOM 1431 C CA . CYS A 1 198 ? 16.809 -7.537 -23.549 1.00 78.50 198 CYS A CA 1
ATOM 1432 C C . CYS A 1 198 ? 15.505 -8.163 -24.086 1.00 78.50 198 CYS A C 1
ATOM 1434 O O . CYS A 1 198 ? 15.381 -9.392 -24.093 1.00 78.50 198 CYS A O 1
ATOM 1436 N N . PHE A 1 199 ? 14.519 -7.356 -24.490 1.00 78.44 199 PHE A N 1
ATOM 1437 C CA . PHE A 1 199 ? 13.198 -7.807 -24.933 1.00 78.44 199 PHE A CA 1
ATOM 1438 C C . PHE A 1 199 ? 12.995 -7.571 -26.440 1.00 78.44 199 PHE A C 1
ATOM 1440 O O . PHE A 1 199 ? 13.946 -7.397 -27.200 1.00 78.44 199 PHE A O 1
ATOM 1447 N N . ALA A 1 200 ? 11.751 -7.688 -26.915 1.00 76.25 200 ALA A N 1
ATOM 1448 C CA . ALA A 1 200 ? 11.439 -7.603 -28.337 1.00 76.25 200 ALA A CA 1
ATOM 1449 C C . ALA A 1 200 ? 11.887 -6.253 -28.947 1.00 76.25 200 ALA A C 1
ATOM 1451 O O . ALA A 1 200 ? 11.748 -5.221 -28.292 1.00 76.25 200 ALA A O 1
ATOM 1452 N N . PRO A 1 201 ? 12.376 -6.233 -30.205 1.00 73.50 201 PRO A N 1
ATOM 1453 C CA . PRO A 1 201 ? 12.808 -4.996 -30.852 1.00 73.50 201 PRO A CA 1
ATOM 1454 C C . PRO A 1 201 ? 11.664 -3.982 -30.980 1.00 73.50 201 PRO A C 1
ATOM 1456 O O . PRO A 1 201 ? 10.561 -4.355 -31.380 1.00 73.50 201 PRO A O 1
ATOM 1459 N N . GLY A 1 202 ? 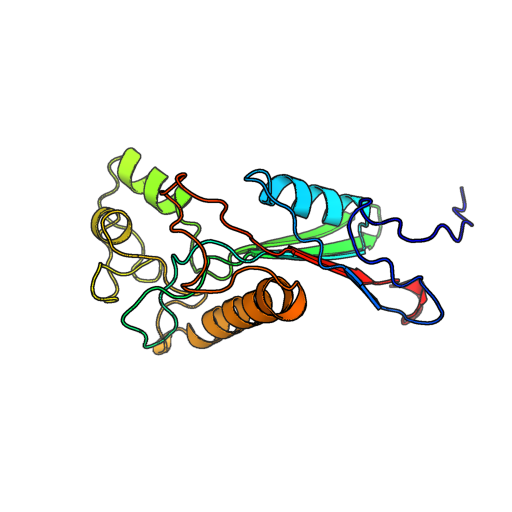11.955 -2.702 -30.733 1.00 64.31 202 GLY A N 1
ATOM 1460 C CA . GLY A 1 202 ? 10.990 -1.605 -30.893 1.00 64.31 202 GLY A CA 1
ATOM 1461 C C . GLY A 1 202 ? 10.062 -1.378 -29.696 1.00 64.31 202 GLY A C 1
ATOM 1462 O O . GLY A 1 202 ? 8.987 -0.813 -29.885 1.00 64.31 202 GLY A O 1
ATOM 1463 N N . PHE A 1 203 ? 10.458 -1.845 -28.507 1.00 56.19 203 PHE A N 1
ATOM 1464 C CA . PHE A 1 203 ? 9.875 -1.434 -27.228 1.00 56.19 203 PHE A CA 1
ATOM 1465 C C . PHE A 1 203 ? 10.403 -0.063 -26.784 1.00 56.19 203 PHE A C 1
ATOM 1467 O O . PHE A 1 203 ? 11.592 0.230 -27.059 1.00 56.19 203 PHE A O 1
#

Solvent-accessible surface area (backbone atoms only — not comparable to full-atom values): 10778 Å² total; per-residue (Å²): 133,84,84,85,67,94,68,76,90,80,68,68,95,74,35,74,82,71,75,83,62,101,54,56,64,43,76,35,38,34,67,58,86,64,98,63,57,69,62,50,48,51,49,52,31,60,73,64,36,30,24,34,32,33,30,35,44,37,37,40,18,30,44,56,98,36,57,53,61,38,34,24,50,18,37,47,34,39,25,37,69,47,76,96,84,44,65,52,76,48,79,42,57,26,26,54,50,63,70,67,60,45,52,53,37,44,76,70,69,47,78,67,47,62,55,45,40,20,12,25,63,72,44,48,72,33,37,45,42,62,40,25,73,65,67,25,26,29,20,17,23,40,20,52,64,93,62,42,2,52,56,16,31,49,49,25,50,52,28,32,43,49,4,4,64,71,28,72,32,39,46,35,75,73,20,45,53,81,88,54,81,91,58,81,50,45,34,11,25,28,37,37,45,47,52,65,87,75,50,69,89,92,116

Organism: Oesophagostomum dentatum (NCBI:txid61180)